Protein AF-A0A382X1N5-F1 (afdb_monomer)

Foldseek 3Di:
DDDDDDDDPPPPPPDPPPADAAAEAEAEPPDDQCQEVCSPDPDDYDPPVNVVCVVDPDDPPDDQLAPADQQSLLCQFQVDHCVVQQAHYCDAPPPDDPVPDPDDDDGHDFARDLVRQTPLNVVVVVVAQAEEFAERLHAADCVSRRHPYYHQYGVDPAQPQCHQFPPGHGPPQDDDDGGDGRLVSSVVVVVVVCVVQVVHHHYYHYYD

Solvent-accessible surface area (backbone atoms only — not comparable to full-atom values): 12360 Å² total; per-residue (Å²): 138,85,80,82,84,79,82,79,81,80,78,77,77,74,71,77,76,77,77,66,75,68,44,78,46,81,42,72,66,94,70,57,84,47,59,36,41,80,53,66,27,90,80,50,84,36,70,70,59,37,47,50,48,72,79,54,82,79,70,96,86,72,76,75,84,41,99,44,69,33,21,25,47,47,22,65,37,47,75,42,62,43,86,80,69,34,26,73,33,75,51,72,55,76,66,74,62,71,94,75,56,88,66,86,64,69,86,54,36,63,42,59,58,82,88,54,66,25,54,37,36,55,40,36,77,69,66,30,51,27,33,37,35,32,58,53,22,37,40,69,55,57,56,83,51,31,23,83,37,58,29,41,33,25,54,45,87,59,60,78,40,47,52,56,40,35,80,55,60,40,48,80,48,83,82,87,54,87,57,46,44,48,70,62,50,49,51,51,52,50,52,52,51,50,66,76,36,71,92,50,39,34,36,37,41,41,18,91

Organism: NCBI:txid408172

Mean predicted aligned error: 6.22 Å

InterPro domains:
  IPR000917 Sulfatase, N-terminal [PF00884] (21-206)
  IPR017850 Alkaline-phosphatase-like, core domain superfamily [G3DSA:3.40.720.10] (18-208)
  IPR017850 Alkaline-phosphatase-like, core domain superfamily [SSF53649] (20-207)
  IPR050738 Sulfatase enzyme [PTHR42693] (10-208)

Structure (mmCIF, N/CA/C/O backbone):
data_AF-A0A382X1N5-F1
#
_entry.id   AF-A0A382X1N5-F1
#
loop_
_atom_site.group_PDB
_atom_site.id
_atom_site.type_symbol
_atom_site.label_atom_id
_atom_site.label_alt_id
_atom_site.label_comp_id
_atom_site.label_asym_id
_atom_site.label_entity_id
_atom_site.label_seq_id
_atom_site.pdbx_PDB_ins_code
_atom_site.Cartn_x
_atom_site.Cartn_y
_atom_site.Cartn_z
_atom_site.occupancy
_atom_site.B_iso_or_equiv
_atom_site.auth_seq_id
_atom_site.auth_comp_id
_atom_site.auth_asym_id
_atom_site.auth_atom_id
_atom_site.pdbx_PDB_model_num
ATOM 1 N N . MET A 1 1 ? -60.334 -41.210 27.357 1.00 42.88 1 MET A N 1
ATOM 2 C CA . MET A 1 1 ? -58.868 -41.271 27.536 1.00 42.88 1 MET A CA 1
ATOM 3 C C . MET A 1 1 ? -58.270 -40.098 26.761 1.00 42.88 1 MET A C 1
ATOM 5 O O . MET A 1 1 ? -58.302 -40.127 25.541 1.00 42.88 1 MET A O 1
ATOM 9 N N . ARG A 1 2 ? -57.913 -38.994 27.434 1.00 40.31 2 ARG A N 1
ATOM 10 C CA . ARG A 1 2 ? -57.421 -37.758 26.792 1.00 40.31 2 ARG A CA 1
ATOM 11 C C . ARG A 1 2 ? -55.897 -37.731 26.903 1.00 40.31 2 ARG A C 1
ATOM 13 O O . ARG A 1 2 ? -55.383 -37.725 28.014 1.00 40.31 2 ARG A O 1
ATOM 20 N N . ILE A 1 3 ? -55.206 -37.765 25.768 1.00 45.38 3 ILE A N 1
ATOM 21 C CA . ILE A 1 3 ? -53.743 -37.679 25.690 1.00 45.38 3 ILE A CA 1
ATOM 22 C C . ILE A 1 3 ? -53.386 -36.185 25.650 1.00 45.38 3 ILE A C 1
ATOM 24 O O . ILE A 1 3 ? -53.877 -35.495 24.755 1.00 45.38 3 ILE A O 1
ATOM 28 N N . PRO A 1 4 ? -52.600 -35.644 26.596 1.00 57.94 4 PRO A N 1
ATOM 29 C CA . PRO A 1 4 ? -52.179 -34.254 26.532 1.00 57.94 4 PRO A CA 1
ATOM 30 C C . PRO A 1 4 ? -51.052 -34.115 25.500 1.00 57.94 4 PRO A C 1
ATOM 32 O O . PRO A 1 4 ? -50.007 -34.755 25.611 1.00 57.94 4 PRO A O 1
ATOM 35 N N . SER A 1 5 ? -51.268 -33.285 24.480 1.00 55.06 5 SER A N 1
ATOM 36 C CA . SER A 1 5 ? -50.230 -32.889 23.528 1.00 55.06 5 SER A CA 1
ATOM 37 C C . SER A 1 5 ? -49.237 -31.955 24.218 1.00 55.06 5 SER A C 1
ATOM 39 O O . SER A 1 5 ? -49.533 -30.787 24.464 1.00 55.06 5 SER A O 1
ATOM 41 N N . LEU A 1 6 ? -48.059 -32.481 24.544 1.00 58.62 6 LEU A N 1
ATOM 42 C CA . LEU A 1 6 ? -46.937 -31.715 25.068 1.00 58.62 6 LEU A CA 1
ATOM 43 C C . LEU A 1 6 ? -46.199 -31.063 23.884 1.00 58.62 6 LEU A C 1
ATOM 45 O O . LEU A 1 6 ? -45.473 -31.738 23.156 1.00 58.62 6 LEU A O 1
ATOM 49 N N . LEU A 1 7 ? -46.415 -29.764 23.655 1.00 57.94 7 LEU A N 1
ATOM 50 C CA . LEU A 1 7 ? -45.600 -28.985 22.719 1.00 57.94 7 LEU A CA 1
ATOM 51 C C . LEU A 1 7 ? -44.207 -28.786 23.330 1.00 57.94 7 LEU A C 1
ATOM 53 O O . LEU A 1 7 ? -44.030 -27.997 24.256 1.00 57.94 7 LEU A O 1
ATOM 57 N N . PHE A 1 8 ? -43.214 -29.498 22.802 1.00 54.03 8 PHE A N 1
ATOM 58 C CA . PHE A 1 8 ? -41.808 -29.232 23.085 1.00 54.03 8 PHE A CA 1
ATOM 59 C C . PHE A 1 8 ? -41.374 -28.023 22.244 1.00 54.03 8 PHE A C 1
ATOM 61 O O . PHE A 1 8 ? -41.135 -28.146 21.042 1.00 54.03 8 PHE A O 1
ATOM 68 N N . LEU A 1 9 ? -41.308 -26.836 22.856 1.00 59.34 9 LEU A N 1
ATOM 69 C CA . LEU A 1 9 ? -40.612 -25.699 22.255 1.00 59.34 9 LEU A CA 1
ATOM 70 C C . LEU A 1 9 ? -39.114 -26.018 22.262 1.00 59.34 9 LEU A C 1
ATOM 72 O O . LEU A 1 9 ? -38.460 -25.963 23.302 1.00 59.34 9 LEU A O 1
ATOM 76 N N . LEU A 1 10 ? -38.577 -26.375 21.097 1.00 61.03 10 LEU A N 1
ATOM 77 C CA . LEU A 1 10 ? -37.140 -26.467 20.882 1.00 61.03 10 LEU A CA 1
ATOM 78 C C . LEU A 1 10 ? -36.587 -25.034 20.848 1.00 61.03 10 LEU A C 1
ATOM 80 O O . LEU A 1 10 ? -36.628 -24.358 19.820 1.00 61.03 10 LEU A O 1
ATOM 84 N N . SER A 1 11 ? -36.115 -24.532 21.985 1.00 59.38 11 SER A N 1
ATOM 85 C CA . SER A 1 11 ? -35.334 -23.300 22.049 1.00 59.38 11 SER A CA 1
ATOM 86 C C . SER A 1 11 ? -33.984 -23.559 21.383 1.00 59.38 11 SER A C 1
ATOM 88 O O . SER A 1 11 ? -33.043 -24.057 21.998 1.00 59.38 11 SER A O 1
ATOM 90 N N . ILE A 1 12 ? -33.897 -23.244 20.090 1.00 63.38 12 ILE A N 1
ATOM 91 C CA . ILE A 1 12 ? -32.627 -23.172 19.372 1.00 63.38 12 ILE A CA 1
ATOM 92 C C . ILE A 1 12 ? -31.858 -22.005 19.997 1.00 63.38 12 ILE A C 1
ATOM 94 O O . ILE A 1 12 ? -32.109 -20.843 19.679 1.00 63.38 12 ILE A O 1
ATOM 98 N N . LEU A 1 13 ? -30.950 -22.300 20.930 1.00 56.47 13 LEU A N 1
ATOM 99 C CA . LEU A 1 13 ? -29.923 -21.344 21.325 1.00 56.47 13 LEU A CA 1
ATOM 100 C C . LEU A 1 13 ? -29.045 -21.098 20.091 1.00 56.47 13 LEU A C 1
ATOM 102 O O . LEU A 1 13 ? -28.119 -21.860 19.818 1.00 56.47 13 LEU A O 1
ATOM 106 N N . SER A 1 14 ? -29.345 -20.044 19.330 1.00 58.78 14 SER A N 1
ATOM 107 C CA . SER A 1 14 ? -28.377 -19.464 18.401 1.00 58.78 14 SER A CA 1
ATOM 108 C C . SER A 1 14 ? -27.180 -19.017 19.227 1.00 58.78 14 SER A C 1
ATOM 110 O O . SER A 1 14 ? -27.257 -18.022 19.949 1.00 58.78 14 SER A O 1
ATOM 112 N N . ALA A 1 15 ? -26.077 -19.760 19.142 1.00 56.69 15 ALA A N 1
ATOM 113 C CA . ALA A 1 15 ? -24.790 -19.240 19.569 1.00 56.69 15 ALA A CA 1
ATOM 114 C C . ALA A 1 15 ? -24.582 -17.888 18.861 1.00 56.69 15 ALA A C 1
ATOM 116 O O . ALA A 1 15 ? -24.860 -17.799 17.658 1.00 56.69 15 ALA A O 1
ATOM 117 N N . PRO A 1 16 ? -24.153 -16.827 19.568 1.00 58.59 16 PRO A N 1
ATOM 118 C CA . PRO A 1 16 ? -23.868 -15.562 18.915 1.00 58.59 16 PRO A CA 1
ATOM 119 C C . PRO A 1 16 ? -22.834 -15.837 17.826 1.00 58.59 16 PRO A C 1
ATOM 121 O O . PRO A 1 16 ? -21.771 -16.396 18.104 1.00 58.59 16 PRO A O 1
ATOM 124 N N . LEU A 1 17 ? -23.182 -15.511 16.577 1.00 60.66 17 LEU A N 1
ATOM 125 C CA . LEU A 1 17 ? -22.258 -15.597 15.456 1.00 60.66 17 LEU A CA 1
ATOM 126 C C . LEU A 1 17 ? -20.993 -14.849 15.882 1.00 60.66 17 LEU A C 1
ATOM 128 O O . LEU A 1 17 ? -21.080 -13.665 16.213 1.00 60.66 17 LEU A O 1
ATOM 132 N N . ALA A 1 18 ? -19.859 -15.551 15.958 1.00 68.88 18 ALA A N 1
ATOM 133 C CA . ALA A 1 18 ? -18.608 -14.943 16.389 1.00 68.88 18 ALA A CA 1
ATOM 134 C C . ALA A 1 18 ? -18.391 -13.660 15.577 1.00 68.88 18 ALA A C 1
ATOM 136 O O . ALA A 1 18 ? -18.482 -13.683 14.345 1.00 68.88 18 ALA A O 1
ATOM 137 N N . ALA A 1 19 ? -18.191 -12.537 16.273 1.00 83.81 19 ALA A N 1
ATOM 138 C CA . ALA A 1 19 ? -18.043 -11.249 15.618 1.00 83.81 19 ALA A CA 1
ATOM 139 C C . ALA A 1 19 ? -16.884 -11.338 14.618 1.00 83.81 19 ALA A C 1
ATOM 141 O O . ALA A 1 19 ? 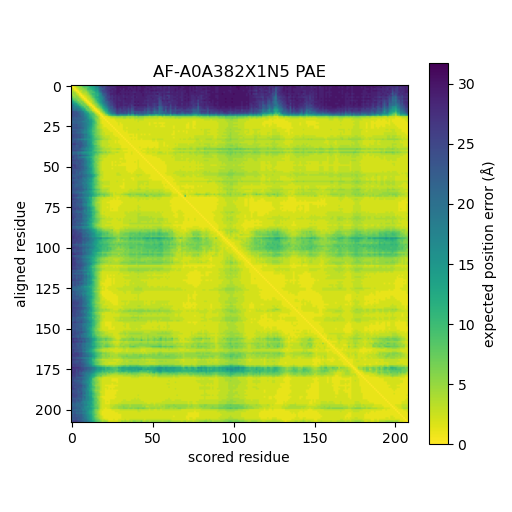-15.779 -11.755 14.971 1.00 83.81 19 ALA A O 1
ATOM 142 N N . LYS A 1 20 ? -17.155 -10.992 13.356 1.00 92.75 20 LYS A N 1
ATOM 143 C CA . LYS A 1 20 ? -16.129 -10.962 12.312 1.00 92.75 20 LYS A CA 1
ATOM 144 C C . LYS A 1 20 ? -15.020 -9.990 12.744 1.00 92.75 20 LYS A C 1
ATOM 146 O O . LYS A 1 20 ? -15.350 -8.880 13.163 1.00 92.75 20 LYS A O 1
ATOM 151 N N . PRO A 1 21 ? -13.735 -10.375 12.667 1.00 96.50 21 PRO A N 1
ATOM 152 C CA . PRO A 1 21 ? -12.649 -9.496 13.075 1.00 96.50 21 PRO A CA 1
ATOM 153 C C . PRO A 1 21 ? -12.497 -8.347 12.082 1.00 96.50 21 PRO A C 1
ATOM 155 O O . PRO A 1 21 ? -12.701 -8.536 10.883 1.00 96.50 21 PRO A O 1
ATOM 158 N N . ASN A 1 22 ? -12.073 -7.186 12.571 1.00 98.31 22 ASN A N 1
ATOM 159 C CA . ASN A 1 22 ? -11.593 -6.106 11.714 1.00 98.31 22 ASN A CA 1
ATOM 160 C C . ASN A 1 22 ? -10.217 -6.463 11.145 1.00 98.31 22 ASN A C 1
ATOM 162 O O . ASN A 1 22 ? -9.409 -7.103 11.820 1.00 98.31 22 ASN A O 1
ATOM 166 N N . VAL A 1 23 ? -9.936 -6.017 9.924 1.00 98.44 23 VAL A N 1
ATOM 167 C CA . VAL A 1 23 ? -8.647 -6.234 9.262 1.00 98.44 23 VAL A CA 1
ATOM 168 C C . VAL A 1 23 ? -8.038 -4.878 8.934 1.00 98.44 23 VAL A C 1
ATOM 170 O O . VAL A 1 23 ? -8.577 -4.131 8.123 1.00 98.44 23 VAL A O 1
ATOM 173 N N . VAL A 1 24 ? -6.900 -4.562 9.550 1.00 98.50 24 VAL A N 1
ATOM 174 C CA . VAL A 1 24 ? -6.069 -3.409 9.178 1.00 98.50 24 VAL A CA 1
ATOM 175 C C . VAL A 1 24 ? -4.786 -3.946 8.569 1.00 98.50 24 VAL A C 1
ATOM 177 O O . VAL A 1 24 ? -4.022 -4.642 9.234 1.00 98.50 24 VAL A O 1
ATOM 180 N N . PHE A 1 25 ? -4.560 -3.634 7.300 1.00 98.44 25 PHE A N 1
ATOM 181 C CA . PHE A 1 25 ? -3.383 -4.055 6.564 1.00 98.44 25 PHE A CA 1
ATOM 182 C C . PHE A 1 25 ? -2.522 -2.836 6.241 1.00 98.44 25 PHE A C 1
ATOM 184 O O . PHE A 1 25 ? -2.840 -2.067 5.334 1.00 98.44 25 PHE A O 1
ATOM 191 N N . PHE A 1 26 ? -1.436 -2.671 6.997 1.00 98.31 26 PHE A N 1
ATOM 192 C CA . PHE A 1 26 ? -0.411 -1.664 6.734 1.00 98.31 26 PHE A CA 1
ATOM 193 C C . PHE A 1 26 ? 0.518 -2.170 5.628 1.00 98.31 26 PHE A C 1
ATOM 195 O O . PHE A 1 26 ? 1.204 -3.177 5.805 1.00 98.31 26 PHE A O 1
ATOM 202 N N . PHE A 1 27 ? 0.549 -1.484 4.490 1.00 97.75 27 PHE A N 1
ATOM 203 C CA . PHE A 1 27 ? 1.423 -1.822 3.372 1.00 97.75 27 PHE A CA 1
ATOM 204 C C . PHE A 1 27 ? 2.362 -0.661 3.073 1.00 97.75 27 PHE A C 1
ATOM 206 O O . PHE A 1 27 ? 1.922 0.407 2.659 1.00 97.75 27 PHE A O 1
ATOM 213 N N . ILE A 1 28 ? 3.653 -0.866 3.320 1.00 97.12 28 ILE A N 1
ATOM 214 C CA . ILE A 1 28 ? 4.652 0.202 3.267 1.00 97.12 28 ILE A CA 1
ATOM 215 C C . ILE A 1 28 ? 5.448 0.107 1.966 1.00 97.12 28 ILE A C 1
ATOM 217 O O . ILE A 1 28 ? 5.912 -0.971 1.592 1.00 97.12 28 ILE A O 1
ATOM 221 N N . ASP A 1 29 ? 5.590 1.231 1.272 1.00 97.38 29 ASP A N 1
ATOM 222 C CA . ASP A 1 29 ? 6.348 1.325 0.026 1.00 97.38 29 ASP A CA 1
ATOM 223 C C . ASP A 1 29 ? 7.858 1.372 0.294 1.00 97.38 29 ASP A C 1
ATOM 225 O O . ASP A 1 29 ? 8.329 2.163 1.106 1.00 97.38 29 ASP A O 1
ATOM 229 N N . ASP A 1 30 ? 8.605 0.516 -0.403 1.00 96.44 30 ASP A N 1
ATOM 230 C CA . ASP A 1 30 ? 10.074 0.475 -0.436 1.00 96.44 30 ASP A CA 1
ATOM 231 C C . ASP A 1 30 ? 10.795 0.381 0.935 1.00 96.44 30 ASP A C 1
ATOM 233 O O . ASP A 1 30 ? 11.986 0.674 1.027 1.00 96.44 30 ASP A O 1
ATOM 237 N N . MET A 1 31 ? 10.116 -0.102 1.986 1.00 97.44 31 MET A N 1
ATOM 238 C CA . MET A 1 31 ? 10.728 -0.401 3.290 1.00 97.44 31 MET A CA 1
ATOM 239 C C . MET A 1 31 ? 11.514 -1.719 3.246 1.00 97.44 31 MET A C 1
ATOM 241 O O . MET A 1 31 ? 10.967 -2.790 2.967 1.00 97.44 31 MET A O 1
ATOM 245 N N . GLY A 1 32 ? 12.808 -1.643 3.538 1.00 96.75 32 GLY A N 1
ATOM 246 C CA . GLY A 1 32 ? 13.714 -2.777 3.615 1.00 96.75 32 GLY A CA 1
ATOM 247 C C . GLY A 1 32 ? 13.515 -3.619 4.875 1.00 96.75 32 GLY A C 1
ATOM 248 O O . GLY A 1 32 ? 13.069 -3.153 5.921 1.00 96.75 32 GLY A O 1
ATOM 249 N N . TRP A 1 33 ? 13.911 -4.891 4.796 1.00 96.88 33 TRP A N 1
ATOM 250 C CA . TRP A 1 33 ? 13.762 -5.845 5.901 1.00 96.88 33 TRP A CA 1
ATOM 251 C C . TRP A 1 33 ? 14.541 -5.474 7.174 1.00 96.88 33 TRP A C 1
ATOM 253 O O . TRP A 1 33 ? 14.189 -5.962 8.237 1.00 96.88 33 TRP A O 1
ATOM 263 N N . THR A 1 34 ? 15.568 -4.622 7.081 1.00 96.25 34 THR A N 1
ATOM 264 C CA . THR A 1 34 ? 16.408 -4.160 8.205 1.00 96.25 34 THR A CA 1
ATOM 265 C C . THR A 1 34 ? 16.108 -2.726 8.643 1.00 96.25 34 THR A C 1
ATOM 267 O O . THR A 1 34 ? 16.859 -2.171 9.440 1.00 96.25 34 THR A O 1
ATOM 270 N N . ASP A 1 35 ? 15.046 -2.106 8.126 1.00 97.56 35 ASP A N 1
ATOM 271 C CA . ASP A 1 35 ? 14.779 -0.675 8.348 1.00 97.56 35 ASP A CA 1
ATOM 272 C C . ASP A 1 35 ? 14.110 -0.385 9.702 1.00 97.56 35 ASP A C 1
ATOM 274 O O . ASP A 1 35 ? 13.966 0.771 10.093 1.00 97.56 35 ASP A O 1
ATOM 278 N N . LEU A 1 36 ? 13.723 -1.426 10.443 1.00 98.00 36 LEU A N 1
ATOM 279 C CA . LEU A 1 36 ? 13.023 -1.330 11.725 1.00 98.00 36 LEU A CA 1
ATOM 280 C C . LEU A 1 36 ? 13.923 -1.784 12.878 1.00 98.00 36 LEU A C 1
ATOM 282 O O . LEU A 1 36 ? 14.751 -2.687 12.721 1.00 98.00 36 LEU A O 1
ATOM 286 N N . GLY A 1 37 ? 13.742 -1.175 14.051 1.00 98.06 37 GLY A N 1
ATOM 287 C CA . GLY A 1 37 ? 14.503 -1.468 15.266 1.00 98.06 37 GLY A CA 1
ATOM 288 C C . GLY A 1 37 ? 14.443 -2.947 15.644 1.00 98.06 37 GLY A C 1
ATOM 289 O O . GLY A 1 37 ? 15.484 -3.586 15.808 1.00 98.06 37 GLY A O 1
ATOM 290 N N . TYR A 1 38 ? 13.243 -3.539 15.667 1.00 97.00 38 TYR A N 1
ATOM 291 C CA . TYR A 1 38 ? 13.074 -4.970 15.961 1.00 97.00 38 TYR A CA 1
ATOM 292 C C . TYR A 1 38 ? 13.710 -5.911 14.917 1.00 97.00 38 TYR A C 1
ATOM 294 O O . TYR A 1 38 ? 13.956 -7.077 15.224 1.00 97.00 38 TYR A O 1
ATOM 302 N N . MET A 1 39 ? 14.009 -5.413 13.711 1.00 97.50 39 MET A N 1
ATOM 303 C CA . MET A 1 39 ? 14.710 -6.149 12.649 1.00 97.50 39 MET A CA 1
ATOM 304 C C . MET A 1 39 ? 16.210 -5.816 12.562 1.00 97.50 39 MET A C 1
ATOM 306 O O . MET A 1 39 ? 16.888 -6.228 11.621 1.00 97.50 39 MET A O 1
ATOM 310 N N . GLY A 1 40 ? 16.756 -5.101 13.550 1.00 95.75 40 GLY A N 1
ATOM 311 C CA . GLY A 1 40 ? 18.194 -4.862 13.676 1.00 95.75 40 GLY A CA 1
ATOM 312 C C . GLY A 1 40 ? 18.701 -3.551 13.075 1.00 95.75 40 GLY A C 1
ATOM 313 O O . GLY A 1 40 ? 19.919 -3.396 12.937 1.00 95.75 40 GLY A O 1
ATOM 314 N N . SER A 1 41 ? 17.817 -2.600 12.749 1.00 97.81 41 SER A N 1
ATOM 315 C CA . SER A 1 41 ? 18.236 -1.226 12.447 1.00 97.81 41 SER A CA 1
ATOM 316 C C . SER A 1 41 ? 19.085 -0.664 13.596 1.00 97.81 41 SER A C 1
ATOM 318 O O . SER A 1 41 ? 18.723 -0.765 14.767 1.00 97.81 41 SER A O 1
ATOM 320 N N . LYS A 1 42 ? 20.225 -0.050 13.257 1.00 96.31 42 LYS A N 1
ATOM 321 C CA . LYS A 1 42 ? 21.111 0.658 14.205 1.00 96.31 42 LYS A CA 1
ATOM 322 C C . LYS A 1 42 ? 21.022 2.181 14.085 1.00 96.31 42 LYS A C 1
ATOM 324 O O . LYS A 1 42 ? 21.804 2.880 14.723 1.00 96.31 42 LYS A O 1
ATOM 329 N N . TYR A 1 43 ? 20.147 2.67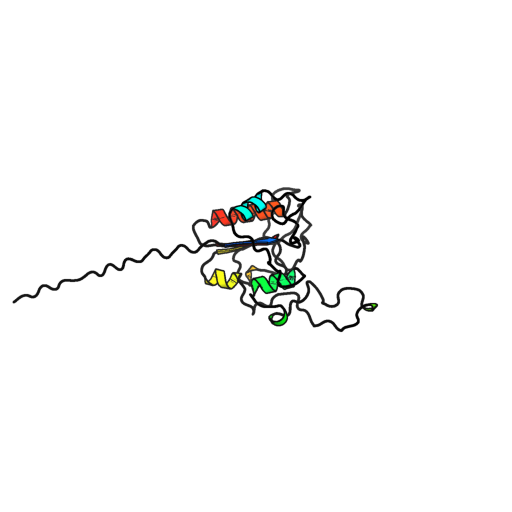6 13.212 1.00 97.88 43 TYR A N 1
ATOM 330 C CA . TYR A 1 43 ? 20.065 4.093 12.862 1.00 97.88 43 TYR A CA 1
ATOM 331 C C . TYR A 1 43 ? 18.631 4.616 12.935 1.00 97.88 43 TYR A C 1
ATOM 333 O O . TYR A 1 43 ? 18.384 5.614 13.599 1.00 97.88 43 TYR A O 1
ATOM 341 N N . TYR A 1 44 ? 17.682 3.937 12.288 1.00 98.31 44 TYR A N 1
ATOM 342 C CA . TYR A 1 44 ? 16.266 4.297 12.356 1.00 98.31 44 TYR A CA 1
ATOM 343 C C . TYR A 1 44 ? 15.636 3.824 13.666 1.00 98.31 44 TYR A C 1
ATOM 345 O O . TYR A 1 44 ? 15.897 2.701 14.104 1.00 98.31 44 TYR A O 1
ATOM 353 N N . GLU A 1 45 ? 14.766 4.658 14.233 1.00 98.38 45 GLU A N 1
ATOM 354 C CA . GLU A 1 45 ? 14.006 4.381 15.452 1.00 98.38 45 GLU A CA 1
ATOM 355 C C . GLU A 1 45 ? 12.529 4.135 15.112 1.00 98.38 45 GLU A C 1
ATOM 357 O O . GLU A 1 45 ? 11.887 4.959 14.458 1.0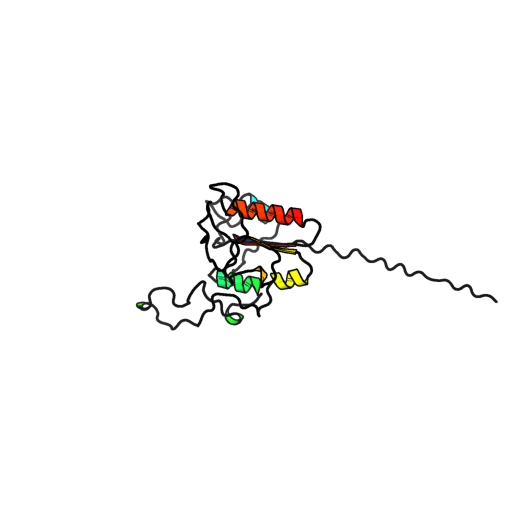0 98.38 45 GLU A O 1
ATOM 362 N N . SER A 1 46 ? 11.969 3.011 15.569 1.00 98.44 46 SER A N 1
ATOM 363 C CA . SER A 1 46 ? 10.586 2.609 15.272 1.00 98.44 46 SER A CA 1
ATOM 364 C C . SER A 1 46 ? 9.816 2.127 16.510 1.00 98.44 46 SER A C 1
ATOM 366 O O . SER A 1 46 ? 9.186 1.071 16.459 1.00 98.44 46 SER A O 1
ATOM 368 N N . PRO A 1 47 ? 9.790 2.885 17.625 1.00 98.38 47 PRO A N 1
ATOM 369 C CA . PRO A 1 47 ? 9.322 2.383 18.922 1.00 98.38 47 PRO A CA 1
ATOM 370 C C . PRO A 1 47 ? 7.882 1.846 18.907 1.00 98.38 47 PRO A C 1
ATOM 372 O O . PRO A 1 47 ? 7.582 0.855 19.573 1.00 98.38 47 PRO A O 1
ATOM 375 N N . HIS A 1 48 ? 6.981 2.454 18.127 1.00 98.44 48 HIS A N 1
ATOM 376 C CA . HIS A 1 48 ? 5.599 1.978 18.002 1.00 98.44 48 HIS A CA 1
ATOM 377 C C . HIS A 1 48 ? 5.491 0.665 17.212 1.00 98.44 48 HIS A C 1
ATOM 379 O O . HIS A 1 48 ? 4.706 -0.208 17.580 1.00 98.44 48 HIS A O 1
ATOM 385 N N . VAL A 1 49 ? 6.299 0.496 16.161 1.00 98.25 49 VAL A N 1
ATOM 386 C CA . VAL A 1 49 ? 6.326 -0.740 15.364 1.00 98.25 49 VAL A CA 1
ATOM 387 C C . VAL A 1 49 ? 7.042 -1.852 16.130 1.00 98.25 49 VAL A C 1
ATOM 389 O O . VAL A 1 49 ? 6.585 -2.990 16.131 1.00 98.25 49 VAL A O 1
ATOM 392 N N . ASP A 1 50 ? 8.097 -1.518 16.872 1.00 98.56 50 ASP A N 1
ATOM 393 C CA . ASP A 1 50 ? 8.805 -2.454 17.746 1.00 98.56 50 ASP A CA 1
ATOM 394 C C . ASP A 1 50 ? 7.884 -2.970 18.861 1.00 98.56 50 ASP A C 1
ATOM 396 O O . ASP A 1 50 ? 7.894 -4.157 19.194 1.00 98.56 50 ASP A O 1
ATOM 400 N N . LYS A 1 51 ? 7.022 -2.098 19.405 1.00 98.62 51 LYS A N 1
ATOM 401 C CA . LYS A 1 51 ? 5.972 -2.510 20.341 1.00 98.62 51 LYS A CA 1
ATOM 402 C C . LYS A 1 51 ? 4.968 -3.459 19.678 1.00 98.62 51 LYS A C 1
ATOM 404 O O . LYS A 1 51 ? 4.643 -4.483 20.271 1.00 98.62 51 LYS A O 1
ATOM 409 N N . LEU A 1 52 ? 4.504 -3.152 18.462 1.00 98.31 52 LEU A N 1
ATOM 410 C CA . LEU A 1 52 ? 3.598 -4.032 17.714 1.00 98.31 52 LEU A CA 1
ATOM 411 C C . LEU A 1 52 ? 4.227 -5.413 17.469 1.00 98.31 52 LEU A C 1
ATOM 413 O O . LEU A 1 52 ? 3.563 -6.428 17.658 1.00 98.31 52 LEU A O 1
ATOM 417 N N . ALA A 1 53 ? 5.511 -5.459 17.109 1.00 98.12 53 ALA A N 1
ATOM 418 C CA . ALA A 1 53 ? 6.257 -6.701 16.930 1.00 98.12 53 ALA A CA 1
ATOM 419 C C . ALA A 1 53 ? 6.353 -7.512 18.234 1.00 98.12 53 ALA A C 1
ATOM 421 O O . ALA A 1 53 ? 6.207 -8.732 18.209 1.00 98.12 53 ALA A O 1
ATOM 422 N N . LYS A 1 54 ? 6.548 -6.839 19.377 1.00 98.31 54 LYS A N 1
ATOM 423 C CA . LYS A 1 54 ? 6.585 -7.467 20.708 1.00 98.31 54 LYS A CA 1
ATOM 424 C C . LYS A 1 54 ? 5.233 -8.046 21.137 1.00 98.31 54 LYS A C 1
ATOM 426 O O . LYS A 1 54 ? 5.206 -9.086 21.789 1.00 98.31 54 LYS A O 1
ATOM 431 N N . ASP A 1 55 ? 4.138 -7.370 20.802 1.00 98.50 55 ASP A N 1
ATOM 432 C CA . ASP A 1 55 ? 2.777 -7.791 21.161 1.00 98.50 55 ASP A CA 1
ATOM 433 C C . ASP A 1 55 ? 2.188 -8.817 20.170 1.00 98.50 55 ASP A C 1
ATOM 435 O O . ASP A 1 55 ? 1.102 -9.350 20.399 1.00 98.50 55 ASP A O 1
ATOM 439 N N . GLY A 1 56 ? 2.879 -9.071 19.056 1.00 97.56 56 GLY A N 1
ATOM 440 C CA . GLY A 1 56 ? 2.385 -9.866 17.938 1.00 97.56 56 GLY A CA 1
ATOM 441 C C . GLY A 1 56 ? 3.307 -11.013 17.534 1.00 97.56 56 GLY A C 1
ATOM 442 O O . GLY A 1 56 ? 4.030 -11.599 18.337 1.00 97.56 56 GLY A O 1
ATOM 443 N N . MET A 1 57 ? 3.244 -11.356 16.248 1.00 98.19 57 MET A N 1
ATOM 444 C CA . MET A 1 57 ? 4.066 -12.393 15.631 1.00 98.19 57 MET A CA 1
ATOM 445 C C . MET A 1 57 ? 4.968 -11.775 14.566 1.00 98.19 57 MET A C 1
ATOM 447 O O . MET A 1 57 ? 4.499 -11.034 13.704 1.00 98.19 57 MET A O 1
ATOM 451 N N . VAL A 1 58 ? 6.253 -12.133 14.599 1.00 98.06 58 VAL A N 1
ATOM 452 C CA . VAL A 1 58 ? 7.245 -11.706 13.608 1.00 98.06 58 VAL A CA 1
ATOM 453 C C . VAL A 1 58 ? 7.599 -12.864 12.682 1.00 98.06 58 VAL A C 1
ATOM 455 O O . VAL A 1 58 ? 7.947 -13.956 13.129 1.00 98.06 58 VAL A O 1
ATOM 458 N N . PHE A 1 59 ? 7.565 -12.601 11.377 1.00 97.69 59 PHE A N 1
ATOM 459 C CA . PHE A 1 59 ? 8.015 -13.534 10.349 1.00 97.69 59 PHE A CA 1
ATOM 460 C C . PHE A 1 59 ? 9.413 -13.140 9.867 1.00 97.69 59 PHE A C 1
ATOM 462 O O . PHE A 1 59 ? 9.566 -12.194 9.102 1.00 97.69 59 PHE A O 1
ATOM 469 N N . MET A 1 60 ? 10.436 -13.899 10.272 1.00 96.56 60 MET A N 1
ATOM 470 C CA . MET A 1 60 ? 11.832 -13.635 9.872 1.00 96.56 60 MET A CA 1
ATOM 471 C C . MET A 1 60 ? 12.122 -13.960 8.400 1.00 96.56 60 MET A C 1
ATOM 473 O O . MET A 1 60 ? 13.115 -13.502 7.849 1.00 96.56 60 MET A O 1
ATOM 477 N N . ASN A 1 61 ? 11.250 -14.747 7.765 1.00 97.38 61 ASN A N 1
ATOM 478 C CA . ASN A 1 61 ? 11.344 -15.150 6.363 1.00 97.38 61 ASN A CA 1
ATOM 479 C C . ASN A 1 61 ? 10.077 -14.711 5.610 1.00 97.38 61 ASN A C 1
ATOM 481 O O . ASN A 1 61 ? 9.318 -15.542 5.111 1.00 97.38 61 ASN A O 1
ATOM 485 N N . ALA A 1 62 ? 9.815 -13.403 5.595 1.00 96.31 62 ALA A N 1
ATOM 486 C CA . ALA A 1 62 ? 8.710 -12.793 4.861 1.00 96.31 62 ALA A CA 1
ATOM 487 C C . ALA A 1 62 ? 9.217 -12.177 3.549 1.00 96.31 62 ALA A C 1
ATOM 489 O O . ALA A 1 62 ? 10.157 -11.386 3.553 1.00 96.31 62 ALA A O 1
ATOM 490 N N . TYR A 1 63 ? 8.587 -12.527 2.427 1.00 97.81 63 TYR A N 1
ATOM 491 C CA . TYR A 1 63 ? 9.010 -12.090 1.097 1.00 97.81 63 TYR A CA 1
ATOM 492 C C . TYR A 1 63 ? 7.883 -11.363 0.372 1.00 97.81 63 TYR A C 1
ATOM 494 O O . TYR A 1 63 ? 6.736 -11.813 0.369 1.00 97.81 63 TYR A O 1
ATOM 502 N N . ALA A 1 64 ? 8.228 -10.274 -0.313 1.00 97.56 64 ALA A N 1
ATOM 503 C CA . ALA A 1 64 ? 7.361 -9.702 -1.330 1.00 97.56 64 ALA A CA 1
ATOM 504 C C . ALA A 1 64 ? 7.292 -10.641 -2.545 1.00 97.56 64 ALA A C 1
ATOM 506 O O . ALA A 1 64 ? 8.274 -11.290 -2.907 1.00 97.56 64 ALA A O 1
ATOM 507 N N . ALA A 1 65 ? 6.139 -10.688 -3.212 1.00 96.75 65 ALA A N 1
ATOM 508 C CA . ALA A 1 65 ? 5.946 -11.547 -4.381 1.00 96.75 65 ALA A CA 1
ATOM 509 C C . ALA A 1 65 ? 6.729 -11.080 -5.625 1.00 96.75 65 ALA A C 1
ATOM 511 O O . ALA A 1 65 ? 6.869 -11.841 -6.582 1.00 96.75 65 ALA A O 1
ATOM 512 N N . ALA A 1 66 ? 7.217 -9.836 -5.628 1.00 96.06 66 ALA A N 1
ATOM 513 C CA . ALA A 1 66 ? 8.014 -9.258 -6.700 1.00 96.06 66 ALA A CA 1
ATOM 514 C C . ALA A 1 66 ? 8.980 -8.173 -6.169 1.00 96.06 66 ALA A C 1
ATOM 516 O O . ALA A 1 66 ? 8.750 -7.596 -5.106 1.00 96.06 66 ALA A O 1
ATOM 517 N N . PRO A 1 67 ? 10.042 -7.827 -6.919 1.00 93.38 67 PRO A N 1
ATOM 518 C CA . PRO A 1 67 ? 11.021 -6.816 -6.505 1.00 93.38 67 PRO A CA 1
ATOM 519 C C . PRO A 1 67 ? 10.581 -5.362 -6.795 1.00 93.38 67 PRO A C 1
ATOM 521 O O . PRO A 1 67 ? 11.406 -4.453 -6.786 1.00 93.38 67 PRO A O 1
ATOM 524 N N . ASN A 1 68 ? 9.306 -5.118 -7.123 1.00 92.12 68 ASN A N 1
ATOM 525 C CA . ASN A 1 68 ? 8.789 -3.801 -7.508 1.00 92.12 68 ASN A CA 1
ATOM 526 C C . ASN A 1 68 ? 7.367 -3.562 -6.976 1.00 92.12 68 ASN A C 1
ATOM 528 O O . ASN A 1 68 ? 6.623 -4.511 -6.736 1.00 92.12 68 ASN A O 1
ATOM 532 N N . CYS A 1 69 ? 6.963 -2.287 -6.898 1.00 94.75 69 CYS A N 1
ATOM 533 C CA . CYS A 1 69 ? 5.710 -1.864 -6.269 1.00 94.75 69 CYS A CA 1
ATOM 534 C C . CYS A 1 69 ? 4.447 -2.475 -6.917 1.00 94.75 69 CYS A C 1
ATOM 536 O O . CYS A 1 69 ? 3.752 -3.258 -6.275 1.00 94.75 69 CYS A O 1
ATOM 538 N N . ALA A 1 70 ? 4.128 -2.128 -8.175 1.00 96.88 70 ALA A N 1
ATOM 539 C CA . ALA A 1 70 ? 2.879 -2.555 -8.830 1.00 96.88 70 ALA A CA 1
ATOM 540 C C . ALA A 1 70 ? 2.746 -4.088 -8.955 1.00 96.88 70 ALA A C 1
ATOM 542 O O . ALA A 1 70 ? 1.687 -4.610 -8.613 1.00 96.88 70 ALA A O 1
ATOM 543 N N . PRO A 1 71 ? 3.793 -4.845 -9.342 1.00 97.44 71 PRO A N 1
ATOM 544 C CA . PRO A 1 71 ? 3.724 -6.307 -9.358 1.00 97.44 71 PRO A CA 1
ATOM 545 C C . PRO A 1 71 ? 3.430 -6.919 -7.981 1.00 97.44 71 PRO A C 1
ATOM 547 O O . PRO A 1 71 ? 2.565 -7.783 -7.880 1.00 97.44 71 PRO A O 1
ATOM 550 N N . SER A 1 72 ? 4.078 -6.445 -6.909 1.00 98.06 72 SER A N 1
ATOM 551 C CA . SER A 1 72 ? 3.822 -6.944 -5.548 1.00 98.06 72 SER A CA 1
ATOM 552 C C . SER A 1 72 ? 2.409 -6.627 -5.067 1.00 98.06 72 SER A C 1
ATOM 554 O O . SER A 1 72 ? 1.764 -7.482 -4.465 1.00 98.06 72 SER A O 1
ATOM 556 N N . ARG A 1 73 ? 1.900 -5.430 -5.382 1.00 98.44 73 ARG A N 1
ATOM 557 C CA . ARG A 1 73 ? 0.516 -5.025 -5.089 1.00 98.44 73 ARG A CA 1
ATOM 558 C C . ARG A 1 73 ? -0.489 -5.883 -5.854 1.00 98.44 73 ARG A C 1
ATOM 560 O O . ARG A 1 73 ? -1.468 -6.328 -5.268 1.00 98.44 73 ARG A O 1
ATOM 5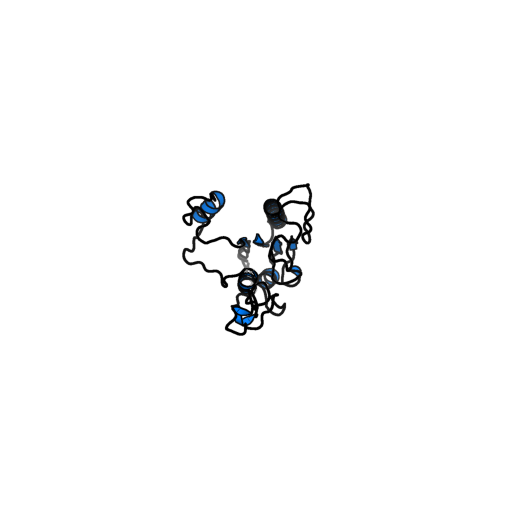67 N N . ALA A 1 74 ? -0.226 -6.171 -7.128 1.00 98.38 74 ALA A N 1
ATOM 568 C CA . ALA A 1 74 ? -1.088 -7.016 -7.949 1.00 98.38 74 ALA A CA 1
ATOM 569 C C . ALA A 1 74 ? -1.148 -8.445 -7.395 1.00 98.38 74 ALA A C 1
ATOM 571 O O . ALA A 1 74 ? -2.237 -9.011 -7.282 1.00 98.38 74 ALA A O 1
ATOM 572 N N . CYS A 1 75 ? -0.002 -8.994 -6.979 1.00 98.56 75 CYS A N 1
ATOM 573 C CA . CYS A 1 75 ? 0.057 -10.299 -6.330 1.00 98.56 75 CYS A CA 1
ATOM 574 C C . CYS A 1 75 ? -0.700 -10.317 -4.996 1.00 98.56 75 CYS A C 1
ATOM 576 O O . CYS A 1 75 ? -1.464 -11.246 -4.747 1.00 98.56 75 CYS A O 1
ATOM 578 N N . LEU A 1 76 ? -0.522 -9.287 -4.158 1.00 98.31 76 LEU A N 1
ATOM 579 C CA . LEU A 1 76 ? -1.229 -9.148 -2.883 1.00 98.31 76 LEU A CA 1
ATOM 580 C C . LEU A 1 76 ? -2.746 -9.081 -3.088 1.00 98.31 76 LEU A C 1
ATOM 582 O O . LEU A 1 76 ? -3.485 -9.799 -2.423 1.00 98.31 76 LEU A O 1
ATOM 586 N N . MET A 1 77 ? -3.205 -8.231 -4.010 1.00 98.50 77 MET A N 1
ATOM 587 C CA . MET A 1 77 ? -4.632 -8.019 -4.237 1.00 98.50 77 MET A CA 1
ATOM 588 C C . MET A 1 77 ? -5.297 -9.246 -4.843 1.00 98.50 77 MET A C 1
ATOM 590 O O . MET A 1 77 ? -6.365 -9.623 -4.388 1.00 98.50 77 MET A O 1
ATOM 594 N N . SER A 1 78 ? -4.677 -9.889 -5.833 1.00 98.50 78 SER A N 1
ATOM 595 C CA . SER A 1 78 ? -5.282 -11.031 -6.533 1.00 98.50 78 SER A CA 1
ATOM 596 C C . SER A 1 78 ? -5.027 -12.392 -5.875 1.00 98.50 78 SER A C 1
ATOM 598 O O . SER A 1 78 ? -5.650 -13.382 -6.258 1.00 98.50 78 SER A O 1
ATOM 600 N N . GLY A 1 79 ? -4.064 -12.487 -4.952 1.00 98.25 79 GLY A N 1
ATOM 601 C CA . GLY A 1 79 ? -3.572 -13.766 -4.429 1.00 98.25 79 GLY A CA 1
ATOM 602 C C . GLY A 1 79 ? -2.852 -14.629 -5.478 1.00 98.25 79 GLY A C 1
ATOM 603 O O . GLY A 1 79 ? -2.735 -15.843 -5.311 1.00 98.25 79 GLY A O 1
ATOM 604 N N . GLN A 1 80 ? -2.401 -14.038 -6.590 1.00 98.38 80 GLN A N 1
ATOM 605 C CA . GLN A 1 80 ? -1.826 -14.746 -7.736 1.00 98.38 80 GLN A CA 1
ATOM 606 C C . GLN A 1 80 ? -0.421 -14.246 -8.071 1.00 98.38 80 GLN A C 1
ATOM 608 O O . GLN A 1 80 ? -0.139 -13.063 -7.970 1.00 98.38 80 GLN A O 1
ATOM 613 N N . TYR A 1 81 ? 0.463 -15.130 -8.543 1.00 98.25 81 TYR A N 1
ATOM 614 C CA . TYR A 1 81 ? 1.778 -14.711 -9.040 1.00 98.25 81 TYR A CA 1
ATOM 615 C C . TYR A 1 81 ? 1.694 -13.954 -10.371 1.00 98.25 81 TYR A C 1
ATOM 617 O O . TYR A 1 81 ? 0.824 -14.226 -11.205 1.00 98.25 81 TYR A O 1
ATOM 625 N N . SER A 1 82 ? 2.692 -13.096 -10.617 1.00 97.31 82 SER A N 1
ATOM 626 C CA . SER A 1 82 ? 2.778 -12.202 -11.778 1.00 97.31 82 SER A CA 1
ATOM 627 C C . SER A 1 82 ? 2.484 -12.827 -13.142 1.00 97.31 82 SER A C 1
ATOM 629 O O . SER A 1 82 ? 1.799 -12.176 -13.930 1.00 97.31 82 SER A O 1
ATOM 631 N N . PRO A 1 83 ? 2.886 -14.077 -13.455 1.00 96.69 83 PRO A N 1
ATOM 632 C CA . PRO A 1 83 ? 2.534 -14.697 -14.730 1.00 96.69 83 PRO A CA 1
ATOM 633 C C . PRO A 1 83 ? 1.033 -14.870 -14.989 1.00 96.69 83 PRO A C 1
ATOM 635 O O . PRO A 1 83 ? 0.639 -14.960 -16.146 1.00 96.69 83 PRO A O 1
ATOM 638 N N . ARG A 1 84 ? 0.188 -14.913 -13.949 1.00 97.69 84 ARG A N 1
ATOM 639 C CA . ARG A 1 84 ? -1.265 -15.052 -14.125 1.00 97.69 84 ARG A CA 1
ATOM 640 C C . ARG A 1 84 ? -1.929 -13.744 -14.547 1.00 97.69 84 ARG A C 1
ATOM 642 O O . ARG A 1 84 ? -2.840 -13.780 -15.369 1.00 97.69 84 ARG A O 1
ATOM 649 N N . HIS A 1 85 ? -1.462 -12.610 -14.018 1.00 97.50 85 HIS A N 1
ATOM 650 C CA . HIS A 1 85 ? -2.049 -11.291 -14.280 1.00 97.50 85 HIS A CA 1
ATOM 651 C C . HIS A 1 85 ? -1.241 -10.409 -15.247 1.00 97.50 85 HIS A C 1
ATOM 653 O O . HIS A 1 85 ? -1.791 -9.465 -15.806 1.00 97.50 85 HIS A O 1
ATOM 659 N N . GLY A 1 86 ? 0.035 -10.716 -15.491 1.00 97.12 86 GLY A N 1
ATOM 660 C CA . GLY A 1 86 ? 0.890 -10.040 -16.476 1.00 97.12 86 GLY A CA 1
ATOM 661 C C . GLY A 1 86 ? 1.485 -8.697 -16.031 1.00 97.12 86 GLY A C 1
ATOM 662 O O . GLY A 1 86 ? 2.061 -7.990 -16.858 1.00 97.12 86 GLY A O 1
ATOM 663 N N . VAL A 1 87 ? 1.345 -8.328 -14.751 1.00 97.38 87 VAL A N 1
ATOM 664 C CA . VAL A 1 87 ? 1.990 -7.132 -14.173 1.00 97.38 87 VAL A CA 1
ATOM 665 C C . VAL A 1 87 ? 3.365 -7.553 -13.663 1.00 97.38 87 VAL A C 1
ATOM 667 O O . VAL A 1 87 ? 3.481 -8.120 -12.579 1.00 97.38 87 VAL A O 1
ATOM 670 N N . TYR A 1 88 ? 4.399 -7.311 -14.462 1.00 95.81 88 TYR A N 1
ATOM 671 C CA . TYR A 1 88 ? 5.789 -7.691 -14.187 1.00 95.81 88 TYR A CA 1
ATOM 672 C C . TYR A 1 88 ? 6.658 -6.511 -13.751 1.00 95.81 88 TYR A C 1
ATOM 674 O O . TYR A 1 88 ? 7.606 -6.692 -12.991 1.00 95.81 88 TYR A O 1
ATOM 682 N N . THR A 1 89 ? 6.349 -5.295 -14.209 1.00 94.50 89 THR A N 1
ATOM 683 C CA . THR A 1 89 ? 7.094 -4.071 -13.874 1.00 94.50 89 THR A CA 1
ATOM 684 C C . THR A 1 89 ? 6.155 -2.880 -13.660 1.00 94.50 89 THR A C 1
ATOM 686 O O . THR A 1 89 ? 5.036 -2.867 -14.164 1.00 94.50 89 THR A O 1
ATOM 689 N N . VAL A 1 90 ? 6.614 -1.851 -12.933 1.00 92.75 90 VAL A N 1
ATOM 690 C CA . VAL A 1 90 ? 5.842 -0.609 -12.657 1.00 92.75 90 VAL A CA 1
ATOM 691 C C . VAL A 1 90 ? 5.540 0.232 -13.900 1.00 92.75 90 VAL A C 1
ATOM 693 O O . VAL A 1 90 ? 4.637 1.056 -13.906 1.00 92.75 90 VAL A O 1
ATOM 696 N N . SER A 1 91 ? 6.317 0.042 -14.958 1.00 90.25 91 SER A N 1
ATOM 697 C CA . SER A 1 91 ? 6.156 0.696 -16.253 1.00 90.25 91 SER A CA 1
ATOM 698 C C . SER A 1 91 ? 6.533 -0.300 -17.348 1.00 90.25 91 SER A C 1
ATOM 700 O O . SER A 1 91 ? 6.551 -1.503 -17.088 1.00 90.25 91 SER A O 1
ATOM 702 N N . SER A 1 92 ? 6.819 0.149 -18.571 1.00 89.88 92 SER A N 1
ATOM 703 C CA . SER A 1 92 ? 7.297 -0.746 -19.632 1.00 89.88 92 SER A CA 1
ATOM 704 C C . SER A 1 92 ? 8.449 -1.632 -19.144 1.00 89.88 92 SER A C 1
ATOM 706 O O . SER A 1 92 ? 9.353 -1.142 -18.472 1.00 89.88 92 SER A O 1
ATOM 708 N N . SER A 1 93 ? 8.453 -2.921 -19.504 1.00 89.69 93 SER A N 1
ATOM 709 C CA . SER A 1 93 ? 9.581 -3.822 -19.210 1.00 89.69 93 SER A CA 1
ATOM 710 C C . SER A 1 93 ? 10.833 -3.498 -20.031 1.00 89.69 93 SER A C 1
ATOM 712 O O . SER A 1 93 ? 11.910 -4.027 -19.772 1.00 89.69 93 SER A O 1
ATOM 714 N N . GLU A 1 94 ? 10.734 -2.554 -20.963 1.00 90.12 94 GLU A N 1
ATOM 715 C CA . GLU A 1 94 ? 11.846 -1.959 -21.698 1.00 90.12 94 GLU A CA 1
ATOM 716 C C . GLU A 1 94 ? 12.629 -0.912 -20.880 1.00 90.12 94 GLU A C 1
ATOM 718 O O . GLU A 1 94 ? 13.032 0.132 -21.395 1.00 90.12 94 GLU A O 1
ATOM 723 N N . ARG A 1 95 ? 12.856 -1.162 -19.586 1.00 83.81 95 ARG A N 1
ATOM 724 C CA . ARG A 1 95 ? 13.569 -0.220 -18.708 1.00 83.81 95 ARG A CA 1
ATOM 725 C C . ARG A 1 95 ? 15.062 -0.166 -19.041 1.00 83.81 95 ARG A C 1
ATOM 727 O O . ARG A 1 95 ? 15.660 -1.149 -19.478 1.00 83.81 95 ARG A O 1
ATOM 734 N N . GLY A 1 96 ? 15.671 0.988 -18.774 1.00 86.38 96 GLY A N 1
ATOM 735 C CA . GLY A 1 96 ? 17.096 1.223 -19.009 1.00 86.38 96 GLY A CA 1
ATOM 736 C C . GLY A 1 96 ? 17.448 1.433 -20.486 1.00 86.38 96 GLY A C 1
ATOM 737 O O . GLY A 1 96 ? 16.585 1.520 -21.356 1.00 86.38 96 GLY A O 1
ATOM 738 N N . SER A 1 97 ? 18.745 1.552 -20.775 1.00 90.31 97 SER A N 1
ATOM 739 C CA . SER A 1 97 ? 19.221 1.856 -22.128 1.00 90.31 97 SER A CA 1
ATOM 740 C C . SER A 1 97 ? 19.107 0.651 -23.066 1.00 90.31 97 SER A C 1
ATOM 742 O O . SER A 1 97 ? 19.629 -0.424 -22.766 1.00 90.31 97 SER A O 1
ATOM 744 N N . ALA A 1 98 ? 18.505 0.855 -24.243 1.00 91.81 98 ALA A N 1
ATOM 745 C CA . ALA A 1 98 ? 18.337 -0.183 -25.262 1.00 91.81 98 ALA A CA 1
ATOM 746 C C . ALA A 1 98 ? 19.668 -0.830 -25.693 1.00 91.81 98 ALA A C 1
ATOM 748 O O . ALA A 1 98 ? 19.716 -2.034 -25.912 1.00 91.81 98 ALA A O 1
ATOM 749 N N . LYS A 1 99 ? 20.777 -0.073 -25.716 1.00 95.12 99 LYS A N 1
ATOM 750 C CA . LYS A 1 99 ? 22.106 -0.594 -26.095 1.00 95.12 99 LYS A CA 1
ATOM 751 C C . LYS A 1 99 ? 22.650 -1.672 -25.146 1.00 95.12 99 LYS A C 1
ATOM 753 O O . LYS A 1 99 ? 23.530 -2.435 -25.523 1.00 95.12 99 LYS A O 1
ATOM 758 N N . HIS A 1 100 ? 22.159 -1.718 -23.907 1.00 93.69 100 HIS A N 1
ATOM 759 C CA . HIS A 1 100 ? 22.555 -2.715 -22.906 1.00 93.69 100 HIS A CA 1
ATOM 760 C C . HIS A 1 100 ? 21.585 -3.902 -22.846 1.00 93.69 100 HIS A C 1
ATOM 762 O O . HIS A 1 100 ? 21.804 -4.851 -22.091 1.00 93.69 100 HIS A O 1
ATOM 768 N N . ARG A 1 101 ? 20.506 -3.864 -23.632 1.00 92.44 101 ARG A N 1
ATOM 769 C CA . ARG A 1 101 ? 19.427 -4.839 -23.581 1.00 92.44 101 ARG A CA 1
ATOM 770 C C . ARG A 1 101 ? 19.750 -6.030 -24.483 1.00 92.44 101 ARG A C 1
ATOM 772 O O . ARG A 1 101 ? 19.598 -5.965 -25.695 1.00 92.44 101 ARG A O 1
ATOM 779 N N . LYS A 1 102 ? 20.196 -7.129 -23.869 1.00 93.69 102 LYS A N 1
ATOM 780 C CA . LYS A 1 102 ? 20.537 -8.380 -24.576 1.00 93.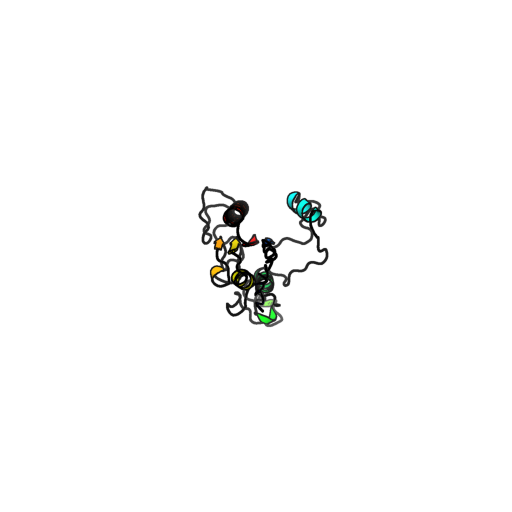69 102 LYS A CA 1
ATOM 781 C C . LYS A 1 102 ? 19.328 -9.268 -24.891 1.00 93.69 102 LYS A C 1
ATOM 783 O O . LYS A 1 102 ? 19.436 -10.146 -25.736 1.00 93.69 102 LYS A O 1
ATOM 788 N N . LEU A 1 103 ? 18.210 -9.071 -24.191 1.00 92.69 103 LEU A N 1
ATOM 789 C CA . LEU A 1 103 ? 16.998 -9.887 -24.299 1.00 92.69 103 LEU A CA 1
ATOM 790 C C . LEU A 1 103 ? 15.796 -9.016 -24.661 1.00 92.69 103 LEU A C 1
ATOM 792 O O . LEU A 1 103 ? 15.699 -7.878 -24.204 1.00 92.69 103 LEU A O 1
ATOM 796 N N . ILE A 1 104 ? 14.857 -9.568 -25.427 1.00 92.38 104 ILE A N 1
ATOM 797 C CA . ILE A 1 104 ? 13.561 -8.927 -25.671 1.00 92.38 104 ILE A CA 1
ATOM 798 C C . ILE A 1 104 ? 12.709 -9.100 -24.403 1.00 92.38 104 ILE A C 1
ATOM 800 O O . ILE A 1 104 ? 12.462 -10.242 -24.006 1.00 92.38 104 ILE A O 1
ATOM 804 N N . PRO A 1 105 ? 12.282 -8.015 -23.731 1.00 91.38 105 PRO A N 1
ATOM 805 C CA . PRO A 1 105 ? 11.465 -8.123 -22.531 1.00 91.38 105 PRO A CA 1
ATOM 806 C C . PRO A 1 105 ? 10.091 -8.699 -22.857 1.00 91.38 105 PRO A C 1
ATOM 808 O O . PRO A 1 105 ? 9.533 -8.442 -23.924 1.00 91.38 105 PRO A O 1
ATOM 811 N N . THR A 1 106 ? 9.522 -9.447 -21.914 1.00 91.62 106 THR A N 1
ATOM 812 C CA . THR A 1 106 ? 8.134 -9.896 -22.046 1.00 91.62 106 THR A CA 1
ATOM 813 C C . THR A 1 106 ? 7.181 -8.700 -22.057 1.00 91.62 106 THR A C 1
ATOM 815 O O . THR A 1 106 ? 7.472 -7.645 -21.485 1.00 91.62 106 THR A O 1
ATOM 818 N N . LYS A 1 107 ? 6.018 -8.863 -22.692 1.00 93.44 107 LYS A N 1
ATOM 819 C CA . LYS A 1 107 ? 4.976 -7.834 -22.683 1.00 93.44 107 LYS A CA 1
ATOM 820 C C . LYS A 1 107 ? 4.455 -7.642 -21.255 1.00 93.44 107 LYS A C 1
ATOM 822 O O . LYS A 1 107 ? 4.071 -8.606 -20.600 1.00 93.44 107 LYS A O 1
ATOM 827 N N . ASN A 1 108 ? 4.398 -6.389 -20.811 1.00 95.75 108 ASN A N 1
ATOM 828 C CA . ASN A 1 108 ? 3.887 -5.996 -19.499 1.00 95.75 108 ASN A CA 1
ATOM 829 C C . ASN A 1 108 ? 2.491 -5.378 -19.605 1.00 95.75 108 ASN A C 1
ATOM 831 O O . ASN A 1 108 ? 2.226 -4.637 -20.554 1.00 95.75 108 ASN A O 1
ATOM 835 N N . THR A 1 109 ? 1.644 -5.606 -18.602 1.00 95.06 109 THR A N 1
ATOM 836 C CA . THR A 1 109 ? 0.533 -4.696 -18.288 1.00 95.06 109 THR A CA 1
ATOM 837 C C . THR A 1 109 ? 0.857 -3.886 -17.033 1.00 95.06 109 THR A C 1
ATOM 839 O O . THR A 1 109 ? 1.572 -4.349 -16.148 1.00 95.06 109 THR A O 1
ATOM 842 N N . THR A 1 110 ? 0.361 -2.654 -16.962 1.00 91.06 110 THR A N 1
ATOM 843 C CA . THR A 1 110 ? 0.627 -1.714 -15.859 1.00 91.06 110 THR A CA 1
ATOM 844 C C . THR A 1 110 ? -0.564 -1.542 -14.917 1.00 91.06 110 THR A C 1
ATOM 846 O O . THR A 1 110 ? -0.504 -0.724 -14.007 1.00 91.06 110 THR A O 1
ATOM 849 N N . HIS A 1 111 ? -1.642 -2.297 -15.132 1.00 95.50 111 HIS A N 1
ATOM 850 C CA . HIS A 1 111 ? -2.826 -2.328 -14.278 1.00 95.50 111 HIS A CA 1
ATOM 851 C C . HIS A 1 111 ? -3.264 -3.776 -14.041 1.00 95.50 111 HIS A C 1
ATOM 853 O O . HIS A 1 111 ? -3.037 -4.653 -14.883 1.00 95.50 111 HIS A O 1
ATOM 859 N N . LEU A 1 112 ? -3.896 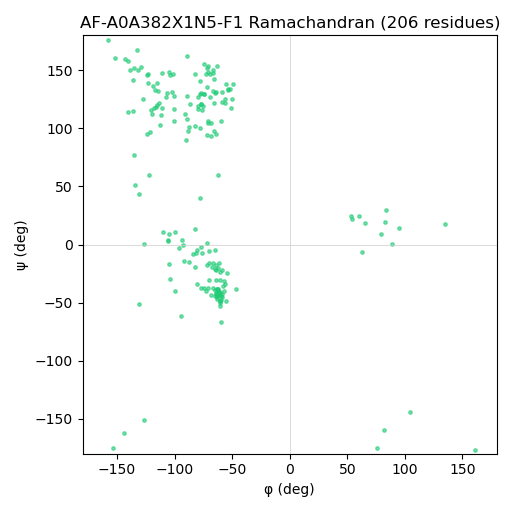-4.023 -12.897 1.00 97.56 112 LEU A N 1
ATOM 860 C CA . LEU A 1 112 ? -4.566 -5.282 -12.613 1.00 97.56 112 LEU A CA 1
ATOM 861 C C . LEU A 1 112 ? -5.926 -5.258 -13.316 1.00 97.56 112 LEU A C 1
ATOM 863 O O . LEU A 1 112 ? -6.744 -4.385 -13.060 1.00 97.56 112 LEU A O 1
ATOM 867 N N . ALA A 1 113 ? -6.162 -6.190 -14.236 1.00 97.19 113 ALA A N 1
ATOM 868 C CA . ALA A 1 113 ? -7.436 -6.244 -14.948 1.00 97.19 113 ALA A CA 1
ATOM 869 C C . ALA A 1 113 ? -8.595 -6.595 -13.995 1.00 97.19 113 ALA A C 1
ATOM 871 O O . ALA A 1 113 ? -8.451 -7.490 -13.166 1.00 97.19 113 ALA A O 1
ATOM 872 N N . GLU A 1 114 ? -9.763 -5.982 -14.193 1.00 95.56 114 GLU A N 1
ATOM 873 C CA . GLU A 1 114 ? -10.958 -6.163 -13.342 1.00 95.56 114 GLU A CA 1
ATOM 874 C C . GLU A 1 114 ? -11.493 -7.604 -13.306 1.00 95.56 114 GLU A C 1
ATOM 876 O O . GLU A 1 114 ? -12.226 -7.983 -12.406 1.00 95.56 114 GLU A O 1
ATOM 881 N N . LYS A 1 115 ? -11.084 -8.466 -14.247 1.00 96.62 115 LYS A N 1
ATOM 882 C CA . LYS A 1 115 ? -11.417 -9.901 -14.209 1.00 96.62 115 LYS A CA 1
ATOM 883 C C . LYS A 1 115 ? -10.773 -10.661 -13.038 1.00 96.62 115 LYS A C 1
ATOM 885 O O . LYS A 1 115 ? -11.120 -11.819 -12.810 1.00 96.62 115 LYS A O 1
ATOM 890 N N . PHE A 1 116 ? -9.756 -10.089 -12.390 1.00 98.12 116 PHE A N 1
ATOM 891 C CA . PHE A 1 116 ? -9.098 -10.699 -11.239 1.00 98.12 116 PHE A CA 1
ATOM 892 C C . PHE A 1 116 ? -9.785 -10.233 -9.965 1.00 98.12 116 PHE A C 1
ATOM 894 O O . PHE A 1 116 ? -9.638 -9.072 -9.596 1.00 98.12 116 PHE A O 1
ATOM 901 N N . VAL A 1 117 ? -10.456 -11.166 -9.286 1.00 98.38 117 VAL A N 1
ATOM 902 C CA . VAL A 1 117 ? -11.064 -10.913 -7.977 1.00 98.38 117 VAL A CA 1
ATOM 903 C C . VAL A 1 117 ? -9.984 -10.480 -6.993 1.00 98.38 117 VAL A C 1
ATOM 905 O O . VAL A 1 117 ? -9.010 -11.210 -6.776 1.00 98.38 117 VAL A O 1
ATOM 908 N N . THR A 1 118 ? -10.154 -9.301 -6.407 1.00 98.56 118 THR A N 1
ATOM 909 C CA . THR A 1 118 ? -9.251 -8.773 -5.393 1.00 98.56 118 THR A CA 1
ATOM 910 C C . THR A 1 118 ? -9.669 -9.196 -3.984 1.00 98.56 118 THR A C 1
ATOM 912 O O . THR A 1 118 ? -10.814 -9.559 -3.714 1.00 98.56 118 THR A O 1
ATOM 915 N N . MET A 1 119 ? -8.738 -9.093 -3.038 1.00 98.25 119 MET A N 1
ATOM 916 C CA . MET A 1 119 ? -9.025 -9.197 -1.608 1.00 98.25 119 MET A CA 1
ATOM 917 C C . MET A 1 119 ? -10.074 -8.167 -1.151 1.00 98.25 119 MET A C 1
ATOM 919 O O . MET A 1 119 ? -10.856 -8.479 -0.255 1.00 98.25 119 MET A O 1
ATOM 923 N N . GLY A 1 120 ? -10.124 -6.983 -1.776 1.00 98.31 120 GLY A N 1
ATOM 924 C CA . GLY A 1 120 ? -11.173 -5.988 -1.537 1.00 98.31 120 GLY A CA 1
ATOM 925 C C . GLY A 1 120 ? -12.551 -6.545 -1.889 1.00 98.31 120 GLY A C 1
ATOM 926 O O . GLY A 1 120 ? -13.424 -6.610 -1.028 1.00 98.31 120 GLY A O 1
ATOM 927 N N . GLU A 1 121 ? -12.712 -7.070 -3.107 1.00 98.69 121 GLU A N 1
ATOM 928 C CA . GLU A 1 121 ? -13.979 -7.662 -3.569 1.00 98.69 121 GLU A CA 1
ATOM 929 C C . GLU A 1 121 ? -14.392 -8.863 -2.713 1.00 98.69 121 GLU A C 1
ATOM 931 O O . GLU A 1 121 ? -15.557 -8.996 -2.338 1.00 98.69 121 GLU A O 1
ATOM 936 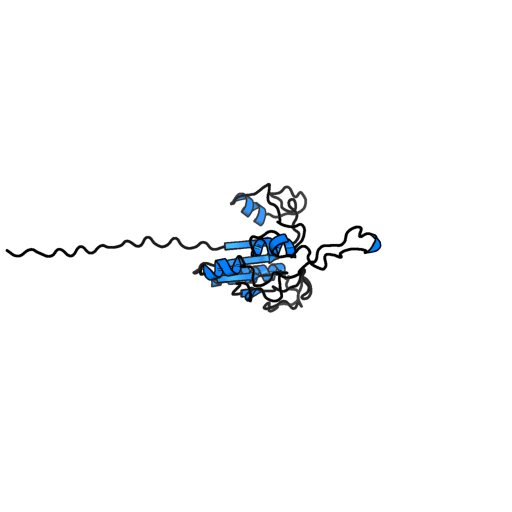N N . ALA A 1 122 ? -13.434 -9.718 -2.346 1.00 98.56 122 ALA A N 1
ATOM 937 C CA . ALA A 1 122 ? -13.693 -10.871 -1.493 1.00 98.56 122 ALA A CA 1
ATOM 938 C C . ALA A 1 122 ? -14.186 -10.465 -0.090 1.00 98.56 122 ALA A C 1
ATOM 940 O O . ALA A 1 122 ? -15.137 -11.056 0.428 1.00 98.56 122 ALA A O 1
ATOM 941 N N . LEU A 1 123 ? -13.571 -9.450 0.529 1.00 98.44 123 LEU A N 1
ATOM 942 C CA . LEU A 1 123 ? -13.971 -8.957 1.852 1.00 98.44 123 LEU A CA 1
ATOM 943 C C . LEU A 1 123 ? -15.293 -8.185 1.794 1.00 98.44 123 LEU A C 1
ATOM 945 O O . LEU A 1 123 ? -16.151 -8.398 2.655 1.00 98.44 123 LEU A O 1
ATOM 949 N N . GLN A 1 124 ? -15.504 -7.368 0.760 1.00 98.25 124 GLN A N 1
ATOM 950 C CA . GLN A 1 124 ? -16.767 -6.667 0.525 1.00 98.25 124 GLN A CA 1
ATOM 951 C C . GLN A 1 124 ? -17.925 -7.664 0.363 1.00 98.25 124 GLN A C 1
ATOM 953 O O . GLN A 1 124 ? -18.937 -7.552 1.056 1.00 98.25 124 GLN A O 1
ATOM 958 N N . ALA A 1 125 ? -17.755 -8.712 -0.455 1.00 98.19 125 ALA A N 1
ATOM 959 C CA . ALA A 1 125 ? -18.724 -9.806 -0.573 1.00 98.19 125 ALA A CA 1
ATOM 960 C C . ALA A 1 125 ? -18.935 -10.549 0.762 1.00 98.19 125 ALA A C 1
ATOM 962 O O . ALA A 1 125 ? -20.030 -11.029 1.058 1.00 98.19 125 ALA A O 1
ATOM 963 N N . GLY A 1 126 ? -17.901 -10.595 1.607 1.00 96.94 126 GLY A N 1
ATOM 964 C CA . GLY A 1 126 ? -17.959 -11.075 2.985 1.00 96.94 126 GLY A CA 1
ATOM 965 C C . GLY A 1 126 ? -18.688 -10.145 3.964 1.00 96.94 126 GLY A C 1
ATOM 966 O O . GLY A 1 126 ? -18.773 -10.481 5.147 1.00 96.94 126 GLY A O 1
ATOM 967 N N . GLY A 1 127 ? -19.231 -9.009 3.520 1.00 97.00 127 GLY A N 1
ATOM 968 C CA . GLY A 1 127 ? -19.989 -8.056 4.336 1.00 97.00 127 GLY A CA 1
ATOM 969 C C . GLY A 1 127 ? -19.129 -7.075 5.135 1.00 97.00 127 GLY A C 1
ATOM 970 O O . GLY A 1 127 ? -19.611 -6.530 6.128 1.00 97.00 127 GLY A O 1
ATOM 971 N N . TYR A 1 128 ? -17.867 -6.888 4.746 1.00 98.56 128 TYR A N 1
ATOM 972 C CA . TYR A 1 128 ? -16.994 -5.863 5.312 1.00 98.56 128 TYR A CA 1
ATOM 973 C C . TYR A 1 128 ? -17.250 -4.504 4.659 1.00 98.56 128 TYR A C 1
ATOM 975 O O . TYR A 1 128 ? -17.492 -4.434 3.458 1.00 98.56 128 TYR A O 1
ATOM 983 N N . VAL A 1 129 ? -17.107 -3.424 5.432 1.00 98.56 129 VAL A N 1
ATOM 984 C CA . VAL A 1 129 ? -16.878 -2.088 4.859 1.00 98.56 129 VAL A CA 1
ATOM 985 C C . VAL A 1 129 ? -15.402 -1.981 4.488 1.00 98.56 129 VAL A C 1
ATOM 987 O O . VAL A 1 129 ? -14.533 -2.231 5.323 1.00 98.56 129 VAL A O 1
ATOM 990 N N . THR A 1 130 ? -15.102 -1.619 3.250 1.00 98.88 130 THR A N 1
ATOM 991 C CA . THR A 1 130 ? -13.754 -1.689 2.672 1.00 98.88 130 THR A CA 1
ATOM 992 C C . THR A 1 130 ? -13.205 -0.298 2.357 1.00 98.88 130 THR A C 1
ATOM 994 O O . THR A 1 130 ? -13.874 0.534 1.747 1.00 98.88 130 THR A O 1
ATOM 997 N N . ALA A 1 131 ? -11.967 -0.021 2.763 1.00 98.81 131 ALA A N 1
ATOM 998 C CA . ALA A 1 131 ? -11.293 1.241 2.482 1.00 98.81 131 ALA A CA 1
ATOM 999 C C . ALA A 1 131 ? -9.846 1.030 2.046 1.00 98.81 131 ALA A C 1
ATOM 1001 O O . ALA A 1 131 ? -9.132 0.201 2.607 1.00 98.81 131 ALA A O 1
ATOM 1002 N N . THR A 1 132 ? -9.406 1.835 1.084 1.00 98.75 132 THR A N 1
ATOM 1003 C CA . THR A 1 132 ? -8.000 1.996 0.714 1.00 98.75 132 THR A CA 1
ATOM 1004 C C . THR A 1 132 ? -7.575 3.438 0.928 1.00 98.75 132 THR A C 1
ATOM 1006 O O . THR A 1 132 ? -8.301 4.371 0.574 1.00 98.75 132 THR A O 1
ATOM 1009 N N . MET A 1 133 ? -6.394 3.627 1.509 1.00 98.56 133 MET A N 1
ATOM 1010 C CA . MET A 1 133 ? -5.862 4.952 1.813 1.00 98.56 133 MET A CA 1
ATOM 1011 C C . MET A 1 133 ? -4.388 5.031 1.433 1.00 98.56 133 MET A C 1
ATOM 1013 O O . MET A 1 133 ? -3.561 4.340 2.021 1.00 98.56 133 MET A O 1
ATOM 1017 N N . GLY A 1 134 ? -4.077 5.875 0.451 1.00 98.06 134 GLY A N 1
ATOM 1018 C CA . GLY A 1 134 ? -2.739 6.090 -0.087 1.00 98.06 134 GLY A CA 1
ATOM 1019 C C . GLY A 1 134 ? -2.524 5.423 -1.448 1.00 98.06 134 GLY A C 1
ATOM 1020 O O . GLY A 1 134 ? -3.409 5.414 -2.301 1.00 98.06 134 GLY A O 1
ATOM 1021 N N . LYS A 1 135 ? -1.319 4.911 -1.697 1.00 97.81 135 LYS A N 1
ATOM 1022 C CA . LYS A 1 135 ? -0.877 4.432 -3.014 1.00 97.81 135 LYS A CA 1
ATOM 1023 C C . LYS A 1 135 ? -1.665 3.203 -3.495 1.00 97.81 135 LYS A C 1
ATOM 1025 O O . LYS A 1 135 ? -1.594 2.147 -2.884 1.00 97.81 135 LYS A O 1
ATOM 1030 N N . TRP A 1 136 ? -2.321 3.289 -4.657 1.00 97.56 136 TRP A N 1
ATOM 1031 C CA . TRP A 1 136 ? -2.983 2.133 -5.291 1.00 97.56 136 TRP A CA 1
ATOM 1032 C C . TRP A 1 136 ? -2.089 1.443 -6.326 1.00 97.56 136 TRP A C 1
ATOM 1034 O O . TRP A 1 136 ? -1.690 0.297 -6.134 1.00 97.56 136 TRP A O 1
ATOM 1044 N N . HIS A 1 137 ? -1.696 2.163 -7.384 1.00 97.06 137 HIS A N 1
ATOM 1045 C CA . HIS A 1 137 ? -0.738 1.716 -8.405 1.00 97.06 137 HIS A CA 1
ATOM 1046 C C . HIS A 1 137 ? -1.153 0.448 -9.184 1.00 97.06 137 HIS A C 1
ATOM 1048 O O . HIS A 1 137 ? -0.292 -0.260 -9.705 1.00 97.06 137 HIS A O 1
ATOM 1054 N N . LEU A 1 138 ? -2.459 0.160 -9.274 1.00 97.38 138 LEU A N 1
ATOM 1055 C CA . LEU A 1 138 ? -3.007 -0.997 -10.002 1.00 97.38 138 LEU A CA 1
ATOM 1056 C C . LEU A 1 138 ? -4.082 -0.646 -11.038 1.00 97.38 138 LEU A C 1
ATOM 1058 O O . LEU A 1 138 ? -4.584 -1.537 -11.711 1.00 97.38 138 LEU A O 1
ATOM 1062 N N . GLY A 1 139 ? -4.414 0.629 -11.197 1.00 95.75 139 GLY A N 1
ATOM 1063 C CA . GLY A 1 139 ? -5.493 1.110 -12.057 1.00 95.75 139 GLY A CA 1
ATOM 1064 C C . GLY A 1 139 ? -5.886 2.521 -11.643 1.00 95.75 139 GLY A C 1
ATOM 1065 O O . GLY A 1 139 ? -5.253 3.093 -10.754 1.00 95.75 139 GLY A O 1
ATOM 1066 N N . ASP A 1 140 ? -6.899 3.098 -12.277 1.00 95.44 140 ASP A N 1
ATOM 1067 C CA . ASP A 1 140 ? -7.265 4.493 -12.015 1.00 95.44 140 ASP A CA 1
ATOM 1068 C C . ASP A 1 140 ? -8.111 4.684 -10.759 1.00 95.44 140 ASP A C 1
ATOM 1070 O O . ASP A 1 140 ? -7.921 5.686 -10.069 1.00 95.44 140 ASP A O 1
ATOM 1074 N N . AS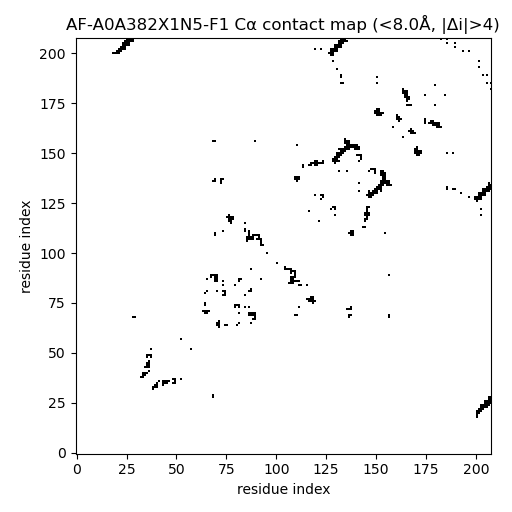P A 1 141 ? -8.982 3.729 -10.433 1.00 96.62 141 ASP A N 1
ATOM 1075 C CA . ASP A 1 141 ? -9.877 3.829 -9.286 1.00 96.62 141 ASP A CA 1
ATOM 1076 C C . ASP A 1 141 ? -10.021 2.475 -8.563 1.00 96.62 141 ASP A C 1
ATOM 1078 O O . ASP A 1 141 ? -10.569 1.535 -9.133 1.00 96.62 141 ASP A O 1
ATOM 1082 N N . PRO A 1 142 ? -9.553 2.347 -7.308 1.00 97.44 142 PRO A N 1
ATOM 1083 C CA . PRO A 1 142 ? -9.768 1.156 -6.492 1.00 97.44 142 PRO A CA 1
ATOM 1084 C C . PRO A 1 142 ? -11.242 0.813 -6.252 1.00 97.44 142 PRO A C 1
ATOM 1086 O O . PRO A 1 142 ? -11.538 -0.336 -5.924 1.00 97.44 142 PRO A O 1
ATOM 1089 N N . THR A 1 143 ? -12.170 1.774 -6.376 1.00 97.50 143 THR A N 1
ATOM 1090 C CA . THR A 1 143 ? -13.591 1.504 -6.096 1.00 97.50 143 THR A CA 1
ATOM 1091 C C . THR A 1 143 ? -14.226 0.544 -7.101 1.00 97.50 143 THR A C 1
ATOM 1093 O O . THR A 1 143 ? -15.200 -0.130 -6.767 1.00 97.50 143 THR A O 1
ATOM 1096 N N . THR A 1 144 ? -13.629 0.375 -8.289 1.00 97.00 144 THR A N 1
ATOM 1097 C CA . THR A 1 144 ? -14.061 -0.643 -9.261 1.00 97.00 144 THR A CA 1
ATOM 1098 C C . THR A 1 144 ? -13.621 -2.058 -8.884 1.00 97.00 144 THR A C 1
ATOM 1100 O O . THR A 1 144 ? -14.045 -3.019 -9.518 1.00 97.00 144 THR A O 1
ATOM 1103 N N . GLN A 1 145 ? -12.799 -2.207 -7.839 1.00 97.50 145 GLN A N 1
ATOM 1104 C CA . GLN A 1 145 ? -12.214 -3.477 -7.410 1.00 97.50 145 GLN A CA 1
ATOM 1105 C C . GLN A 1 145 ? -12.391 -3.717 -5.904 1.00 97.50 145 GLN A C 1
ATOM 1107 O O . GLN A 1 145 ? -11.467 -4.169 -5.220 1.00 97.50 145 GLN A O 1
ATOM 1112 N N . GLY A 1 146 ? -13.595 -3.434 -5.396 1.00 97.62 146 GLY A N 1
ATOM 1113 C CA . GLY A 1 146 ? -14.046 -3.877 -4.074 1.00 97.62 146 GLY A CA 1
ATOM 1114 C C . GLY A 1 146 ? -13.603 -3.005 -2.903 1.00 97.62 146 GLY A C 1
ATOM 1115 O O . GLY A 1 146 ? -13.418 -3.521 -1.804 1.00 97.62 146 GLY A O 1
ATOM 1116 N N . PHE A 1 147 ? -13.420 -1.703 -3.137 1.00 98.56 147 PHE A N 1
ATOM 1117 C CA . PHE A 1 147 ? -13.231 -0.711 -2.079 1.00 98.56 147 PHE A CA 1
ATOM 1118 C C . PHE A 1 147 ? -14.392 0.291 -2.051 1.00 98.56 147 PHE A C 1
ATOM 1120 O O . PHE A 1 147 ? -14.600 1.028 -3.009 1.00 98.56 147 PHE A O 1
ATOM 1127 N N . ASP A 1 148 ? -15.112 0.373 -0.932 1.00 98.62 148 ASP A N 1
ATOM 1128 C CA . ASP A 1 148 ? -16.195 1.349 -0.728 1.00 98.62 148 ASP A CA 1
ATOM 1129 C C . ASP A 1 148 ? -15.656 2.780 -0.579 1.00 98.62 148 ASP A C 1
ATOM 1131 O O . ASP A 1 148 ? -16.326 3.756 -0.918 1.00 98.62 148 ASP A O 1
ATOM 1135 N N . VAL A 1 149 ? -14.441 2.912 -0.039 1.00 98.56 149 VAL A N 1
ATOM 1136 C CA . VAL A 1 149 ? -13.769 4.192 0.195 1.00 98.56 149 VAL A CA 1
ATOM 1137 C C . VAL A 1 149 ? -12.376 4.172 -0.425 1.00 98.56 149 VAL A C 1
ATOM 1139 O O . VAL A 1 149 ? -11.547 3.328 -0.093 1.00 98.56 149 VAL A O 1
ATOM 1142 N N . ASN A 1 150 ? -12.093 5.154 -1.277 1.00 98.56 150 ASN A N 1
ATOM 1143 C CA . ASN A 1 150 ? -10.760 5.422 -1.806 1.00 98.56 150 ASN A CA 1
ATOM 1144 C C . ASN A 1 150 ? -10.296 6.801 -1.333 1.00 98.56 150 ASN A C 1
ATOM 1146 O O . ASN A 1 150 ? -10.919 7.788 -1.709 1.00 98.56 150 ASN A O 1
ATOM 1150 N N . ILE A 1 151 ? -9.200 6.873 -0.576 1.00 98.25 151 ILE A N 1
ATOM 1151 C CA . ILE A 1 151 ? -8.491 8.118 -0.256 1.00 98.25 151 ILE A CA 1
ATOM 1152 C C . ILE A 1 151 ? -7.115 8.076 -0.922 1.00 98.25 151 ILE A C 1
ATOM 1154 O O . ILE A 1 151 ? -6.312 7.192 -0.648 1.00 98.25 151 ILE A O 1
ATOM 1158 N N . ALA A 1 152 ? -6.825 9.052 -1.777 1.00 97.31 152 ALA A N 1
ATOM 1159 C CA . ALA A 1 152 ? -5.571 9.242 -2.509 1.00 97.31 152 ALA A CA 1
ATOM 1160 C C . ALA A 1 152 ? -5.146 8.156 -3.519 1.00 97.31 152 ALA A C 1
ATOM 1162 O O . ALA A 1 152 ? -4.196 8.378 -4.278 1.00 97.31 152 ALA A O 1
ATOM 1163 N N . GLY A 1 153 ? -5.860 7.033 -3.601 1.00 97.19 153 GLY A N 1
ATOM 1164 C CA . GLY A 1 153 ? -5.563 5.931 -4.509 1.00 97.19 153 GLY A CA 1
ATOM 1165 C C . GLY A 1 153 ? -5.819 6.280 -5.970 1.00 97.19 153 GLY A C 1
ATOM 1166 O O . GLY A 1 153 ? -6.905 6.723 -6.344 1.00 97.19 153 GLY A O 1
ATOM 1167 N N . LYS A 1 154 ? -4.795 6.056 -6.800 1.00 96.06 154 LYS A N 1
ATOM 1168 C CA . LYS A 1 154 ? -4.820 6.185 -8.263 1.00 96.06 154 LYS A CA 1
ATOM 1169 C C . LYS A 1 154 ? -3.765 5.278 -8.908 1.00 96.06 154 LYS A C 1
ATOM 1171 O O . LYS A 1 154 ? -3.005 4.599 -8.217 1.00 96.06 154 LYS A O 1
ATOM 1176 N N . SER A 1 155 ? -3.614 5.366 -10.225 1.00 96.00 155 SER A N 1
ATOM 1177 C CA . SER A 1 155 ? -2.578 4.699 -11.023 1.00 96.00 155 SER A CA 1
ATOM 1178 C C . SER A 1 155 ? -1.148 5.167 -10.717 1.00 96.00 155 SER A C 1
ATOM 1180 O O . SER A 1 155 ? -0.187 4.608 -11.242 1.00 96.00 155 SER A O 1
ATOM 1182 N N . TRP A 1 156 ? -0.973 6.170 -9.854 1.00 94.94 156 TRP A N 1
ATOM 1183 C CA . TRP A 1 156 ? 0.329 6.729 -9.514 1.00 94.94 156 TRP A CA 1
ATOM 1184 C C . TRP A 1 156 ? 1.179 5.797 -8.649 1.00 94.94 156 TRP A C 1
ATOM 1186 O O . TRP A 1 156 ? 0.723 5.220 -7.663 1.00 94.94 156 TRP A O 1
ATOM 1196 N N . GLY A 1 157 ? 2.456 5.700 -9.024 1.00 90.94 157 GLY A N 1
ATOM 1197 C CA . GLY A 1 157 ? 3.459 4.890 -8.340 1.00 90.94 157 GLY A CA 1
ATOM 1198 C C . GLY A 1 157 ? 4.263 5.623 -7.269 1.00 90.94 157 GLY A C 1
ATOM 1199 O O . GLY A 1 157 ? 5.149 5.022 -6.675 1.00 90.94 157 GLY A O 1
ATOM 1200 N N . SER A 1 158 ? 3.990 6.903 -7.055 1.00 92.31 158 SER A N 1
ATOM 1201 C CA . SER A 1 158 ? 4.664 7.782 -6.101 1.00 92.31 158 SER A CA 1
ATOM 1202 C C . SER A 1 158 ? 3.731 8.955 -5.764 1.00 92.31 158 SER A C 1
ATOM 1204 O O . SER A 1 158 ? 2.674 9.067 -6.398 1.00 92.31 158 SER A O 1
ATOM 1206 N N . PRO A 1 159 ? 4.104 9.852 -4.833 1.00 94.31 159 PRO A N 1
ATOM 1207 C CA . PRO A 1 159 ? 3.379 11.090 -4.509 1.00 94.31 159 PRO A CA 1
ATOM 1208 C C . PRO A 1 159 ? 3.275 12.113 -5.665 1.00 94.31 159 PRO A C 1
ATOM 1210 O O . PRO A 1 159 ? 3.718 13.259 -5.584 1.00 94.31 159 PRO A O 1
ATOM 1213 N N . SER A 1 160 ? 2.671 11.710 -6.780 1.00 93.88 160 SER A N 1
ATOM 1214 C CA . SER A 1 160 ? 2.553 12.481 -8.023 1.00 93.88 160 SER A CA 1
ATOM 1215 C C . SER A 1 160 ? 1.430 13.522 -7.984 1.00 93.88 160 SER A C 1
ATOM 1217 O O . SER A 1 160 ? 1.298 14.318 -8.909 1.00 93.88 160 SER A O 1
ATOM 1219 N N . GLY A 1 161 ? 0.640 13.553 -6.907 1.00 91.75 161 GLY A N 1
ATOM 1220 C CA . GLY A 1 161 ? -0.397 14.560 -6.683 1.00 91.75 161 GLY A CA 1
ATOM 1221 C C . GLY A 1 161 ? 0.150 15.912 -6.226 1.00 91.75 161 GLY A C 1
ATOM 1222 O O . GLY A 1 161 ? -0.629 16.834 -6.039 1.00 91.75 161 GLY A O 1
ATOM 1223 N N . GLY A 1 162 ? 1.459 16.064 -6.036 1.00 92.38 162 GLY A N 1
ATOM 1224 C CA . GLY A 1 162 ? 2.059 17.300 -5.516 1.00 92.38 162 GLY A CA 1
ATOM 1225 C C . GLY A 1 162 ? 3.113 17.073 -4.436 1.00 92.38 162 GLY A C 1
ATOM 1226 O O . GLY A 1 162 ? 3.439 18.000 -3.707 1.00 92.38 162 GLY A O 1
ATOM 1227 N N . GLY A 1 163 ? 3.655 15.857 -4.321 1.00 95.19 163 GLY A N 1
ATOM 1228 C CA . GLY A 1 163 ? 4.603 15.497 -3.274 1.00 95.19 163 GLY A CA 1
ATOM 1229 C C . GLY A 1 163 ? 3.913 15.147 -1.957 1.00 95.19 163 GLY A C 1
ATOM 1230 O O . GLY A 1 163 ? 2.732 14.789 -1.928 1.00 95.19 163 GLY A O 1
ATOM 1231 N N . TYR A 1 164 ? 4.687 15.219 -0.876 1.00 96.81 164 TYR A N 1
ATOM 1232 C CA . TYR A 1 164 ? 4.239 14.862 0.468 1.00 96.81 164 TYR A CA 1
ATOM 1233 C C . TYR A 1 164 ? 3.663 16.033 1.271 1.00 96.81 164 TYR A C 1
ATOM 1235 O O . TYR A 1 164 ? 3.046 15.787 2.296 1.00 96.81 164 TYR A O 1
ATOM 1243 N N . HIS A 1 165 ? 3.855 17.283 0.853 1.00 96.69 165 HIS A N 1
ATOM 1244 C CA . HIS A 1 165 ? 3.359 18.451 1.585 1.00 96.69 165 HIS A CA 1
ATOM 1245 C C . HIS A 1 165 ? 2.321 19.192 0.757 1.00 96.69 165 HIS A C 1
ATOM 1247 O O . HIS A 1 165 ? 2.494 19.351 -0.452 1.00 96.69 165 HIS A O 1
ATOM 1253 N N . SER A 1 166 ? 1.249 19.656 1.393 1.00 93.94 166 SER A N 1
ATOM 1254 C CA . SER A 1 166 ? 0.240 20.443 0.687 1.00 93.94 166 SER A CA 1
ATOM 1255 C C . SER A 1 166 ? 0.805 21.814 0.238 1.00 93.94 166 SER A C 1
ATOM 1257 O O . SER A 1 166 ? 1.680 22.381 0.903 1.00 93.94 166 SER A O 1
ATOM 1259 N N . PRO A 1 167 ? 0.319 22.393 -0.878 1.00 93.31 167 PRO A N 1
ATOM 1260 C CA . PRO A 1 167 ? -0.840 21.951 -1.643 1.00 93.31 167 PRO A CA 1
ATOM 1261 C C . PRO A 1 167 ? -0.558 20.736 -2.536 1.00 93.31 167 PRO A C 1
ATOM 1263 O O . PRO A 1 167 ? 0.365 20.742 -3.348 1.00 93.31 167 PRO A O 1
ATOM 1266 N N . TYR A 1 168 ? -1.422 19.729 -2.430 1.00 94.00 168 TYR A N 1
ATOM 1267 C CA . TYR A 1 168 ? -1.413 18.533 -3.267 1.00 94.00 168 TYR A CA 1
ATOM 1268 C C . TYR A 1 168 ? -2.827 18.236 -3.788 1.00 94.00 168 TYR A C 1
ATOM 1270 O O . TYR A 1 168 ? -3.816 18.823 -3.357 1.00 94.00 168 TYR A O 1
ATOM 1278 N N . LYS A 1 169 ? -2.931 17.336 -4.760 1.00 93.88 169 LYS A N 1
ATOM 1279 C CA . LYS A 1 169 ? -4.139 16.994 -5.512 1.00 93.88 169 LYS A CA 1
ATOM 1280 C C . LYS A 1 169 ? -4.250 15.479 -5.623 1.00 93.88 169 LYS A C 1
ATOM 1282 O O . LYS A 1 169 ? -3.944 14.895 -6.663 1.00 93.88 169 LYS A O 1
ATOM 1287 N N . TYR A 1 170 ? -4.673 14.851 -4.534 1.00 96.31 170 TYR A N 1
ATOM 1288 C CA . TYR A 1 170 ? -4.957 13.420 -4.493 1.00 96.31 170 TYR A CA 1
ATOM 1289 C C . TYR A 1 170 ? -6.471 13.161 -4.569 1.00 96.31 170 TYR A C 1
ATOM 1291 O O . TYR A 1 170 ? -7.246 13.976 -4.062 1.00 96.31 170 TYR A O 1
ATOM 1299 N N . PRO A 1 171 ? -6.918 12.057 -5.202 1.00 96.06 171 PRO A N 1
ATOM 1300 C CA . PRO A 1 171 ? -8.335 11.697 -5.256 1.00 96.06 171 PRO A CA 1
ATOM 1301 C C . PRO A 1 171 ? -8.965 11.631 -3.866 1.00 96.06 171 PRO A C 1
ATOM 1303 O O . PRO A 1 171 ? -8.387 11.032 -2.962 1.00 96.06 171 PRO A O 1
ATOM 1306 N N . ASN A 1 172 ? -10.147 12.231 -3.706 1.00 96.81 172 ASN A N 1
ATOM 1307 C CA . ASN A 1 172 ? -10.958 12.167 -2.484 1.00 96.81 172 ASN A CA 1
ATOM 1308 C C . ASN A 1 172 ? -10.214 12.568 -1.195 1.00 96.81 172 ASN A C 1
ATOM 1310 O O . ASN A 1 172 ? -10.579 12.133 -0.106 1.00 96.81 172 ASN A O 1
ATOM 1314 N N . LEU A 1 173 ? -9.162 13.384 -1.312 1.00 95.75 173 LEU A N 1
ATOM 1315 C CA . LEU A 1 173 ? -8.401 13.880 -0.175 1.00 95.75 173 LEU A CA 1
ATOM 1316 C C . LEU A 1 173 ? -8.425 15.407 -0.163 1.00 95.75 173 LEU A C 1
ATOM 1318 O O . LEU A 1 173 ? -7.649 16.075 -0.847 1.00 95.75 173 LEU A O 1
ATOM 1322 N N . GLU A 1 174 ? -9.343 15.956 0.626 1.00 90.81 174 GLU A N 1
ATOM 1323 C CA . GLU A 1 174 ? -9.463 17.397 0.828 1.00 90.81 174 GLU A CA 1
ATOM 1324 C C . GLU A 1 174 ? -8.363 17.897 1.761 1.00 90.81 174 GLU A C 1
ATOM 1326 O O . GLU A 1 174 ? -8.345 17.545 2.938 1.00 90.81 174 GLU A O 1
ATOM 1331 N N . GLN A 1 175 ? -7.469 18.745 1.262 1.00 86.06 175 GLN A N 1
ATOM 1332 C CA . GLN A 1 175 ? -6.475 19.446 2.078 1.00 86.06 175 GLN A CA 1
ATOM 1333 C C . GLN A 1 175 ? -7.151 20.446 3.032 1.00 86.06 175 GLN A C 1
ATOM 1335 O O . GLN A 1 175 ? -8.005 21.226 2.609 1.00 86.06 175 GLN A O 1
ATOM 1340 N N . LYS A 1 176 ? -6.777 20.426 4.315 1.00 82.44 176 LYS A N 1
ATOM 1341 C CA . LYS A 1 176 ? -7.348 21.314 5.341 1.00 82.44 176 LYS A CA 1
ATOM 1342 C C . LYS A 1 176 ? -6.438 22.495 5.631 1.00 82.44 176 LYS A C 1
ATOM 1344 O O . LYS A 1 176 ? -6.914 23.615 5.788 1.00 82.44 176 LYS A O 1
ATOM 1349 N N . GLU A 1 177 ? -5.134 22.240 5.673 1.00 88.12 177 GLU A N 1
ATOM 1350 C CA . GLU A 1 177 ? -4.130 23.231 6.044 1.00 88.12 177 GLU A CA 1
ATOM 1351 C C . GLU A 1 177 ? -2.980 23.255 5.036 1.00 88.12 177 GLU A C 1
ATOM 1353 O O . GLU A 1 177 ? -2.651 22.256 4.391 1.00 88.12 177 GLU A O 1
ATOM 1358 N N . LYS A 1 178 ? -2.354 24.424 4.877 1.00 90.88 178 LYS A N 1
ATOM 1359 C CA . LYS A 1 178 ? -1.171 24.577 4.026 1.00 90.88 178 LYS A CA 1
ATOM 1360 C C . LYS A 1 178 ? 0.042 23.965 4.731 1.00 90.88 178 LYS A C 1
ATOM 1362 O O . LYS A 1 178 ? 0.345 24.345 5.854 1.00 90.88 178 LYS A O 1
ATOM 1367 N N . GLY A 1 179 ? 0.777 23.101 4.036 1.00 92.81 179 GLY A N 1
ATOM 1368 C CA . GLY A 1 179 ? 1.952 22.405 4.555 1.00 92.81 179 GLY A CA 1
ATOM 1369 C C . GLY A 1 179 ? 1.667 21.072 5.256 1.00 92.81 179 GLY A C 1
ATOM 1370 O O . GLY A 1 179 ? 2.631 20.437 5.683 1.00 92.81 179 GLY A O 1
ATOM 1371 N N . GLU A 1 180 ? 0.405 20.619 5.343 1.00 95.12 180 GLU A N 1
ATOM 1372 C CA . GLU A 1 180 ? 0.071 19.312 5.934 1.00 95.12 180 GLU A CA 1
ATOM 1373 C C . GLU A 1 180 ? 0.844 18.178 5.240 1.00 95.12 180 GLU A C 1
ATOM 1375 O O . GLU A 1 180 ? 1.011 18.186 4.014 1.00 95.12 180 GLU A O 1
ATOM 1380 N N . TYR A 1 181 ? 1.344 17.228 6.033 1.00 97.00 181 TYR A N 1
ATOM 1381 C CA . TYR A 1 181 ? 2.130 16.098 5.552 1.00 97.00 181 TYR A CA 1
ATOM 1382 C C . TYR A 1 181 ? 1.212 14.926 5.191 1.00 97.00 181 TYR A C 1
ATOM 1384 O O . TYR A 1 181 ? 0.384 14.494 5.991 1.00 97.00 181 TYR A O 1
ATOM 1392 N N . LEU A 1 182 ? 1.363 14.396 3.978 1.00 97.06 182 LEU A N 1
ATOM 1393 C CA . LEU A 1 182 ? 0.492 13.371 3.406 1.00 97.06 182 LEU A CA 1
ATOM 1394 C C . LEU A 1 182 ? 0.424 12.119 4.287 1.00 97.06 182 LEU A C 1
ATOM 1396 O O . LEU A 1 182 ? -0.649 11.548 4.446 1.00 97.06 182 LEU A O 1
ATOM 1400 N N . THR A 1 183 ? 1.547 11.699 4.873 1.00 97.12 183 THR A N 1
ATOM 1401 C CA . THR A 1 183 ? 1.610 10.510 5.735 1.00 97.12 183 THR A CA 1
ATOM 1402 C C . THR A 1 183 ? 0.747 10.680 6.982 1.00 97.12 183 THR A C 1
ATOM 1404 O O . THR A 1 183 ? -0.059 9.798 7.280 1.00 97.12 183 THR A O 1
ATOM 1407 N N . ASP A 1 184 ? 0.852 11.831 7.651 1.00 97.12 184 ASP A N 1
ATOM 1408 C CA . ASP A 1 184 ? 0.034 12.157 8.824 1.00 97.12 184 ASP A CA 1
ATOM 1409 C C . ASP A 1 184 ? -1.436 12.219 8.427 1.00 97.12 184 ASP A C 1
ATOM 1411 O O . ASP A 1 184 ? -2.300 11.633 9.080 1.00 97.12 184 ASP A O 1
ATOM 1415 N N . ARG A 1 185 ? -1.715 12.850 7.282 1.00 97.06 185 ARG A N 1
ATOM 1416 C CA . ARG A 1 185 ? -3.078 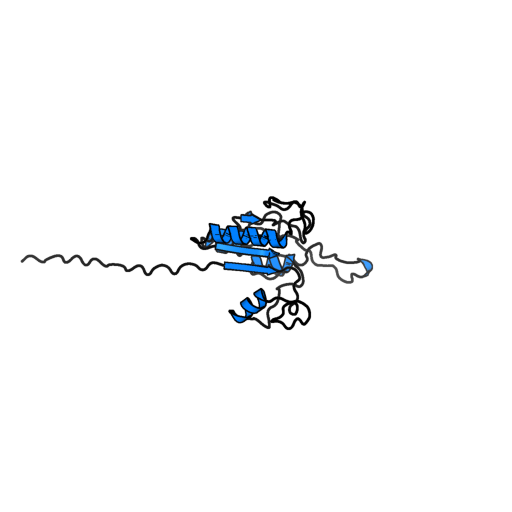12.996 6.802 1.00 97.06 185 ARG A CA 1
ATOM 1417 C C . ARG A 1 185 ? -3.740 11.657 6.470 1.00 97.06 185 ARG A C 1
ATOM 1419 O O . ARG A 1 185 ? -4.904 11.457 6.815 1.00 97.06 185 ARG A O 1
ATOM 1426 N N . LEU A 1 186 ? -3.026 10.730 5.833 1.00 97.75 186 LEU A N 1
ATOM 1427 C CA . LEU A 1 186 ? -3.524 9.372 5.590 1.00 97.75 186 LEU A CA 1
ATOM 1428 C C . LEU A 1 186 ? -3.783 8.629 6.910 1.00 97.75 186 LEU A C 1
ATOM 1430 O O . LEU A 1 186 ? -4.792 7.933 7.024 1.00 97.75 186 LEU A O 1
ATOM 1434 N N . GLY A 1 187 ? -2.930 8.827 7.921 1.00 97.88 187 GLY A N 1
ATOM 1435 C CA . GLY A 1 187 ? -3.145 8.308 9.274 1.00 97.88 187 GLY A CA 1
ATOM 1436 C C . GLY A 1 187 ? -4.413 8.863 9.933 1.00 97.88 187 GLY A C 1
ATOM 1437 O O . GLY A 1 187 ? -5.192 8.109 10.515 1.00 97.88 187 GLY A O 1
ATOM 1438 N N . GLU A 1 188 ? -4.686 10.161 9.789 1.00 97.50 188 GLU A N 1
ATOM 1439 C CA . GLU A 1 188 ? -5.927 10.761 10.290 1.00 97.50 188 GLU A CA 1
ATOM 1440 C C . GLU A 1 188 ? -7.178 10.199 9.609 1.00 97.50 188 GLU A C 1
ATOM 1442 O O . GLU A 1 188 ? -8.177 9.933 10.281 1.00 97.50 188 GLU A O 1
ATOM 1447 N N . GLU A 1 189 ? -7.160 10.039 8.281 1.00 98.19 189 GLU A N 1
ATOM 1448 C CA . GLU A 1 189 ? -8.287 9.444 7.554 1.00 98.19 189 GLU A CA 1
ATOM 1449 C C . GLU A 1 189 ? -8.513 7.986 7.979 1.00 98.19 189 GLU A C 1
ATOM 1451 O O . GLU A 1 189 ? -9.661 7.580 8.182 1.00 98.19 189 GLU A O 1
ATOM 1456 N N . ALA A 1 190 ? -7.438 7.230 8.224 1.00 98.62 190 ALA A N 1
ATOM 1457 C CA . ALA A 1 190 ? -7.513 5.869 8.749 1.00 98.62 190 ALA A CA 1
ATOM 1458 C C . ALA A 1 190 ? -8.194 5.828 10.125 1.00 98.62 190 ALA A C 1
ATOM 1460 O O . ALA A 1 190 ? -9.143 5.064 10.316 1.00 98.62 190 ALA A O 1
ATOM 1461 N N . CYS A 1 191 ? -7.784 6.691 11.059 1.00 98.56 191 CYS A N 1
ATOM 1462 C CA . CYS A 1 191 ? -8.416 6.801 12.376 1.00 98.56 191 CYS A CA 1
ATOM 1463 C C . CYS A 1 191 ? -9.907 7.158 12.270 1.00 98.56 191 CYS A C 1
ATOM 1465 O O . CYS A 1 191 ? -10.741 6.516 12.909 1.00 98.56 191 CYS A O 1
ATOM 1467 N N . LYS A 1 192 ? -10.276 8.127 11.417 1.00 98.31 192 LYS A N 1
ATOM 1468 C CA . LYS A 1 192 ? -11.688 8.495 11.189 1.00 98.31 192 LYS A CA 1
ATOM 1469 C C . LYS A 1 192 ? -12.503 7.330 10.637 1.00 98.31 192 LYS A C 1
ATOM 1471 O O . LYS A 1 192 ? -13.647 7.136 11.047 1.00 98.31 192 LYS A O 1
ATOM 1476 N N . PHE A 1 193 ? -11.939 6.563 9.706 1.00 98.69 193 PHE A N 1
ATOM 1477 C CA . PHE A 1 193 ? -12.604 5.393 9.143 1.00 98.69 193 PHE A CA 1
ATOM 1478 C C . PHE A 1 193 ? -12.835 4.305 10.193 1.00 98.69 193 PHE A C 1
ATOM 1480 O O . PHE A 1 193 ? -13.939 3.764 10.255 1.00 98.69 193 PHE A O 1
ATOM 1487 N N . ILE A 1 194 ? -11.836 4.021 11.032 1.00 98.62 194 ILE A N 1
ATOM 1488 C CA . ILE A 1 194 ? -11.951 3.043 12.122 1.00 98.62 194 ILE A CA 1
ATOM 1489 C C . ILE A 1 194 ? -13.052 3.469 13.100 1.00 98.62 194 ILE A C 1
ATOM 1491 O O . ILE A 1 194 ? -13.963 2.689 13.366 1.00 98.62 194 ILE A O 1
ATOM 1495 N N . GLU A 1 195 ? -13.035 4.721 13.566 1.00 98.50 195 GLU A N 1
ATOM 1496 C CA . GLU A 1 195 ? -14.045 5.233 14.504 1.00 98.50 195 GLU A CA 1
ATOM 1497 C C . GLU A 1 195 ? -15.462 5.203 13.922 1.00 98.50 195 GLU A C 1
ATOM 1499 O O . GLU A 1 195 ? -16.412 4.797 14.593 1.00 98.50 195 GLU A O 1
ATOM 1504 N N . LYS A 1 196 ? -15.617 5.576 12.645 1.00 98.31 196 LYS A N 1
ATOM 1505 C CA . LYS A 1 196 ? -16.911 5.552 11.947 1.00 98.31 196 LYS A CA 1
ATOM 1506 C C . LYS A 1 196 ? -17.480 4.137 11.800 1.00 98.31 196 LYS A C 1
ATOM 1508 O O . LYS A 1 196 ? -18.699 3.982 11.740 1.00 98.31 196 LYS A O 1
ATOM 1513 N N . ASN A 1 197 ? -16.621 3.123 11.705 1.00 97.75 197 ASN A N 1
ATOM 1514 C CA . ASN A 1 197 ? -17.021 1.744 11.425 1.00 97.75 197 ASN A CA 1
ATOM 1515 C C . ASN A 1 197 ? -16.848 0.798 12.617 1.00 97.75 197 ASN A C 1
ATOM 1517 O O . ASN A 1 197 ? -17.019 -0.398 12.443 1.00 97.75 197 ASN A O 1
ATOM 1521 N N . LYS A 1 198 ? -16.570 1.294 13.827 1.00 95.75 198 LYS A N 1
ATOM 1522 C CA . LYS A 1 198 ? -16.303 0.464 15.017 1.00 95.75 198 LYS A CA 1
ATOM 1523 C C . LYS A 1 198 ? -17.390 -0.569 15.362 1.00 95.75 198 LYS A C 1
ATOM 1525 O O . LYS A 1 198 ? -17.084 -1.582 15.983 1.00 95.75 198 LYS A O 1
ATOM 1530 N N . ASP A 1 199 ? -18.632 -0.331 14.934 1.00 95.25 199 ASP A N 1
ATOM 1531 C CA . ASP A 1 199 ? -19.788 -1.205 15.182 1.00 95.25 199 ASP A CA 1
ATOM 1532 C C . ASP A 1 199 ? -20.052 -2.217 14.041 1.00 95.25 199 ASP A C 1
ATOM 1534 O O . ASP A 1 199 ? -21.054 -2.935 14.058 1.00 95.25 199 ASP A O 1
ATOM 1538 N N . LYS A 1 200 ? -19.190 -2.267 13.015 1.00 94.69 200 LYS A N 1
ATOM 1539 C CA . LYS A 1 200 ? -19.295 -3.159 11.846 1.00 94.69 200 LYS A CA 1
ATOM 1540 C C . LYS A 1 200 ? -17.916 -3.727 11.479 1.00 94.69 200 LYS A C 1
ATOM 1542 O O . LYS A 1 200 ? -16.915 -3.050 11.677 1.00 94.69 200 LYS A O 1
ATOM 1547 N N . PRO A 1 201 ? -17.828 -4.936 10.899 1.00 97.75 201 PRO A N 1
ATOM 1548 C CA . PRO A 1 201 ? -16.550 -5.436 10.408 1.00 97.75 201 PRO A CA 1
ATOM 1549 C C . PRO A 1 201 ? -16.031 -4.557 9.265 1.00 97.75 201 PRO A C 1
ATOM 1551 O O . PRO A 1 201 ? -16.762 -4.271 8.311 1.00 97.75 201 PRO A O 1
ATOM 1554 N N . PHE A 1 202 ? -14.766 -4.150 9.346 1.00 98.69 202 PHE A N 1
ATOM 1555 C CA . PHE A 1 202 ? -14.123 -3.349 8.307 1.00 98.69 202 PHE A CA 1
ATOM 1556 C C . PHE A 1 202 ? -12.782 -3.922 7.849 1.00 98.69 202 PHE A C 1
ATOM 1558 O O . PHE A 1 202 ? -12.086 -4.622 8.589 1.00 98.69 202 PHE A O 1
ATOM 1565 N N . PHE A 1 203 ? -12.440 -3.620 6.600 1.00 98.81 203 PHE A N 1
ATOM 1566 C CA . PHE A 1 203 ? -11.136 -3.859 6.007 1.00 98.81 203 PHE A CA 1
ATOM 1567 C C . PHE A 1 203 ? -10.521 -2.523 5.609 1.00 98.81 203 PHE A C 1
ATOM 1569 O O . PHE A 1 203 ? -11.056 -1.814 4.759 1.00 98.81 203 PHE A O 1
ATOM 1576 N N . LEU A 1 204 ? -9.394 -2.188 6.227 1.00 98.88 204 LEU A N 1
ATOM 1577 C CA . LEU A 1 204 ? -8.603 -1.013 5.904 1.00 98.88 204 LEU A CA 1
ATOM 1578 C C . LEU A 1 204 ? -7.277 -1.452 5.281 1.00 98.88 204 LEU A C 1
ATOM 1580 O O . LEU A 1 204 ? -6.411 -1.992 5.967 1.00 98.88 204 LEU A O 1
ATOM 1584 N N . TYR A 1 205 ? -7.106 -1.173 3.994 1.00 98.81 205 TYR A N 1
ATOM 1585 C CA . TYR A 1 205 ? -5.827 -1.238 3.298 1.00 98.81 205 TYR A CA 1
ATOM 1586 C C . TYR A 1 205 ? -5.136 0.128 3.401 1.00 98.81 205 TYR A C 1
ATOM 1588 O O . TYR A 1 205 ? -5.359 1.022 2.582 1.00 98.81 205 TYR A O 1
ATOM 1596 N N . LEU A 1 206 ? -4.333 0.315 4.452 1.00 98.69 206 LEU A N 1
ATOM 1597 C CA . LEU A 1 206 ? -3.559 1.538 4.652 1.00 98.69 206 LEU A CA 1
ATOM 1598 C C . LEU A 1 206 ? -2.206 1.380 3.967 1.00 98.69 206 LEU A C 1
ATOM 1600 O O . LEU A 1 206 ? -1.349 0.619 4.412 1.00 98.69 206 LEU A O 1
ATOM 1604 N N . THR A 1 207 ? -2.031 2.089 2.861 1.00 97.88 207 THR A N 1
ATOM 1605 C CA . THR A 1 207 ? -0.916 1.895 1.945 1.00 97.88 207 THR A CA 1
ATOM 1606 C C . THR A 1 207 ? -0.137 3.188 1.744 1.00 97.88 207 THR A C 1
ATOM 1608 O O . THR A 1 207 ? -0.467 3.989 0.866 1.00 97.88 207 THR A O 1
ATOM 1611 N N . HIS A 1 208 ? 0.932 3.355 2.514 1.00 94.56 208 HIS A N 1
ATOM 1612 C CA . HIS A 1 208 ? 1.841 4.490 2.364 1.00 94.56 208 HIS A CA 1
ATOM 1613 C C . HIS A 1 208 ? 2.657 4.419 1.068 1.00 94.56 208 HIS A C 1
ATOM 1615 O O . HIS A 1 208 ? 2.766 3.311 0.487 1.00 94.56 208 HIS A O 1
#

pLDDT: mean 92.75, std 11.73, range [40.31, 98.88]

Sequence (208 aa):
MRIPSLLFLLSILSAPLAAKPNVVFFFIDDMGWTDLGYMGSKYYESPHVDKLAKDGMVFMNAYAAAPNCAPSRACLMSGQYSPRHGVYTVSSSERGSAKHRKLIPTKNTTHLAEKFVTMGEALQAGGYVTATMGKWHLGDDPTTQGFDVNIAGKSWGSPSGGGYHSPYKYPNLEQKEKGEYLTDRLGEEACKFIEKNKDKPFFLYLTH

Nearest PDB structures (foldseek):
  6ust-assembly1_D-3  TM=9.196E-01  e=3.678E-17  Hungatella hathewayi
  7stt-assembly1_A  TM=8.639E-01  e=5.115E-14  Pedobacter yulinensis
  6psm-assembly2_E  TM=8.050E-01  e=1.571E-12  Pseudoalteromonas fuliginea
  6psm-assembly3_D  TM=8.023E-01  e=1.788E-12  Pseudoalteromonas fuliginea
  4upl-assembly1_C  TM=6.922E-01  e=3.377E-07  Ruegeria pomeroyi DSS-3

Secondary structure (DSSP, 8-state):
-PPP----------PPPPPPPPEEEEE-SS--TTSSGGGT-SS---HHHHHHHHHS---TT---SSSSHHHHHHHHHHTS-HHHH---SSS-S--S-GGG--SPPPP--SS--TTS--HHHHHHHTT-EEEEEE---SSS-GGGGT-SEEES-SS-SSSTTT-SBSS---TT----STT-BHHHHHHHHHHHHHHHHTTS-EEEEEE-

Radius of gyration: 22.84 Å; Cα contacts (8 Å, |Δi|>4): 322; chains: 1; bounding box: 81×66×54 Å